Protein 3ODG (pdb70)

InterPro domains:
  IPR000845 Nucleoside phosphorylase domain [PF01048] (36-282)
  IPR010943 Xanthosine phosphorylase [TIGR01699] (35-282)
  IPR011268 Purine nucleoside phosphorylase [PIRSF000477] (12-282)
  IPR011268 Purine nucleoside phosphorylase [PTHR11904] (20-282)
  IPR011268 Purine nucleoside phosphorylase [TIGR01697] (35-281)
  IPR011268 Purine nucleoside phosphorylase [cd09009] (20-281)
  IPR011270 Purine nucleoside phosphorylase I, inosine/guanosine-specific [TIGR01700] (35-280)
  IPR035994 Nucleoside phosphorylase superfamily [G3DSA:3.40.50.1580] (1-287)
  IPR035994 Nucleoside phosphorylase superfamily [SSF53167] (20-283)

Solvent-accessible surface area: 12042 Å² total; per-residue (Å²): 157,92,57,67,42,0,77,84,0,16,148,59,1,93,149,73,24,107,56,31,156,6,60,0,0,0,0,3,15,34,32,5,15,102,8,11,112,93,8,84,105,80,33,72,6,45,5,69,78,4,38,24,13,11,65,39,121,89,186,72,132,54,15,56,0,3,0,0,51,2,39,60,0,37,0,0,0,0,65,27,26,1,35,43,85,59,66,126,29,13,31,15,0,3,3,0,0,7,0,0,78,68,21,52,8,117,9,0,0,0,0,4,23,8,6,1,4,104,78,113,14,103,43,16,36,7,2,0,0,92,70,24,53,46,52,7,80,44,57,9,18,117,35,135,34,14,113,126,19,11,74,103,174,60,90,72,102,77,10,4,4,137,96,11,36,49,47,0,42,137,10,5,138,124,70,132,16,110,31,68,66,1,24,0,0,0,22,39,15,98,80,72,12,66,62,56,56,0,133,73,0,64,147,81,42,7,16,2,4,7,33,7,0,0,1,0,0,7,0,0,25,3,8,50,5,95,3,0,0,0,0,2,0,2,9,21,1,46,49,49,44,149,69,123,22,44,118,146,16,16,82,125,55,1,160,81,0,18,88,56,2,31,105,0,0,42,22,0,0,130,68,63,81

Nearest PDB structures (foldseek):
  3odg-assembly1_A-3  TM=1.004E+00  e=2.941E-62  Yersinia pseudotuberculosis
  1yqq-assembly1_A  TM=9.810E-01  e=3.668E-46  Escherichia coli
  8swu-assembly1_A  TM=9.708E-01  e=1.546E-35  Clostridium perfringens ATCC 13124
  4m1e-assembly1_B  TM=9.560E-01  e=9.694E-34  Planctopirus limnophila DSM 3776
  6tk9-assembly1_F  TM=9.603E-01  e=9.306E-32  Thermus thermophilus

Foldseek 3Di:
DLVCQLVQLLVVVCVQPPPQQAAEEEEAEFQRLCLLVQFPPKDKAWQVPRGLADAAPDPPPTWIWMFGDALRGTYIYTSDHDFLLRPPHLQSCLSVLVNCVVSNHLAYEYEYAWAWLDLVQFQLAKEWEFAEDEPPPDASCPDDHDPVQADNDFDCNCLAPPVLVVLLVVLCVVVVGDYHYWYEYADQDPPADAPVVSVVCVVVGGTIYYGDDRSSSVSCRGRVHHYIYMYRHQYHGHPSDPDDDDVVSRNVSSNSNSVVVVSSVSSSVNVVD

CATH classification: 3.40.50.1580

Radius of gyration: 17.55 Å; Cα contacts (8 Å, |Δi|>4): 582; chains: 1; bounding box: 40×40×43 Å

Secondary structure (DSSP, 8-state):
-GGGHHHHHHHHHHHHSTT---SEEEEE-TTTGGGGGG-EEEEEEEGGGSTT----SSTT---EEEEEEETTEEEEEEES---GGGTT-GGGGHHHHHHHHHTT-SEEEEEEEEEESSTTS-TT-EEEEEEEE--SSS-TT-SS--TTT--SS---TTSS-HHHHHHHHHHHHHHT---EEEEEEE---SSPPPHHHHHHHHHTT-SEEESSSHHHHHHHHHHT-EEEEEEEEEEEPTTSSSPPP-HHHHHHHHHHHHHHHHHHHHHHHHHH-

Structure (mmCIF, N/CA/C/O backbone):
data_3ODG
#
_entry.id   3ODG
#
_cell.length_a   96.470
_cell.length_b   96.470
_cell.length_c   48.906
_cell.angle_alpha   90.00
_cell.angle_beta   90.00
_cell.angle_gamma   120.00
#
_symmetry.space_group_name_H-M   'P 63'
#
loop_
_entity.id
_entity.type
_entity.pdbx_description
1 polymer 'Xanthosine phosphorylase'
2 non-polymer XANTHINE
3 non-polymer 'CHLORIDE ION'
4 water water
#
loop_
_atom_site.group_PDB
_atom_site.id
_atom_site.type_symbol
_atom_site.label_atom_id
_atom_site.label_alt_id
_atom_site.label_comp_id
_atom_site.label_asym_id
_atom_site.label_entity_id
_atom_site.label_seq_id
_atom_site.pdbx_PDB_ins_code
_atom_site.Cartn_x
_atom_site.Cartn_y
_atom_site.Cartn_z
_atom_site.occupancy
_atom_site.B_iso_or_equiv
_atom_site.auth_seq_id
_atom_site.auth_comp_id
_atom_site.auth_asym_id
_atom_site.auth_atom_id
_atom_site.pdbx_PDB_model_num
ATOM 1 N N . ASP A 1 13 ? -40.833 -15.058 21.761 1.00 39.08 13 ASP A N 1
ATOM 2 C CA . ASP A 1 13 ? -39.359 -14.913 21.946 1.00 38.44 13 ASP A CA 1
ATOM 3 C C . ASP A 1 13 ? -38.540 -15.266 20.711 1.00 35.09 13 ASP A C 1
ATOM 4 O O . ASP A 1 13 ? -37.411 -14.797 20.575 1.00 34.98 13 ASP A O 1
ATOM 9 N N . PHE A 1 14 ? -39.114 -16.053 19.807 1.00 31.94 14 PHE A N 1
ATOM 10 C CA . PHE A 1 14 ? -38.462 -16.392 18.540 1.00 29.22 14 PHE A CA 1
ATOM 11 C C . PHE A 1 14 ? -38.111 -15.097 17.795 1.00 27.70 14 PHE A C 1
ATOM 12 O O . PHE A 1 14 ? -37.082 -14.992 17.137 1.00 24.86 14 PHE A O 1
ATOM 20 N N . ASN A 1 15 ? -38.986 -14.104 17.906 1.00 26.03 15 ASN A N 1
ATOM 21 C CA . ASN A 1 15 ? -38.801 -12.900 17.110 1.00 26.90 15 ASN A CA 1
ATOM 22 C C . ASN A 1 15 ? -37.629 -12.055 17.572 1.00 25.16 15 ASN A C 1
ATOM 23 O O . ASN A 1 15 ? -37.091 -11.286 16.786 1.00 23.81 15 ASN A O 1
ATOM 28 N N . GLU A 1 16 ? -37.234 -12.212 18.832 1.00 25.40 16 GLU A N 1
ATOM 29 C CA . GLU A 1 16 ? -36.150 -11.403 19.407 1.00 25.71 16 GLU A CA 1
ATOM 30 C C . GLU A 1 16 ? -34.778 -11.986 19.134 1.00 25.19 16 GLU A C 1
ATOM 31 O O . GLU A 1 16 ? -33.753 -11.345 19.385 1.00 25.30 16 GLU A O 1
ATOM 37 N N . LEU A 1 17 ? -34.740 -13.230 18.663 1.00 23.17 17 LEU A N 1
ATOM 38 C CA . LEU A 1 17 ? -33.461 -13.920 18.543 1.00 22.73 17 LEU A CA 1
ATOM 39 C C . LEU A 1 17 ? -32.393 -13.204 17.704 1.00 22.00 17 LEU A C 1
ATOM 40 O O . LEU A 1 17 ? -31.239 -13.193 18.109 1.00 22.85 17 LEU A O 1
ATOM 45 N N . PRO A 1 18 ? -32.760 -12.579 16.561 1.00 20.61 18 PRO A N 1
ATOM 46 C CA . PRO A 1 18 ? -31.697 -11.862 15.828 1.00 21.00 18 PRO A CA 1
ATOM 47 C C . PRO A 1 18 ? -31.023 -10.708 16.576 1.00 21.12 18 PRO A C 1
ATOM 48 O O . PRO A 1 18 ? -29.840 -10.444 16.364 1.00 22.35 18 PRO A O 1
ATOM 52 N N . PHE A 1 19 ? -31.770 -10.003 17.423 1.00 22.43 19 PHE A N 1
ATOM 53 C CA . PHE A 1 19 ? -31.179 -8.941 18.214 1.00 23.70 19 PHE A CA 1
ATOM 54 C C . PHE A 1 19 ? -30.185 -9.561 19.205 1.00 24.13 19 PHE A C 1
ATOM 55 O O . PHE A 1 19 ? -29.138 -9.000 19.440 1.00 25.18 19 PHE A O 1
ATOM 63 N N . GLN A 1 20 ? -30.522 -10.721 19.764 1.00 25.00 20 GLN A N 1
ATOM 64 C CA . GLN A 1 20 ? -29.614 -11.389 20.705 1.00 26.76 20 GLN A CA 1
ATOM 65 C C . GLN A 1 20 ? -28.409 -11.955 19.966 1.00 26.17 20 GLN A C 1
ATOM 66 O O . GLN A 1 20 ? -27.295 -11.927 20.485 1.00 27.51 20 GLN A O 1
ATOM 72 N N . ALA A 1 21 ? -28.623 -12.418 18.738 1.00 25.17 21 ALA A N 1
ATOM 73 C CA . ALA A 1 21 ? -27.534 -12.937 17.903 1.00 25.01 21 ALA A CA 1
ATOM 74 C C . ALA A 1 21 ? -26.532 -11.813 17.610 1.00 24.69 21 ALA A C 1
ATOM 75 O O . ALA A 1 21 ? -25.313 -11.996 17.698 1.00 23.71 21 ALA A O 1
ATOM 77 N N . VAL A 1 22 ? -27.048 -10.654 17.230 1.00 24.25 22 VAL A N 1
ATOM 78 C CA . VAL A 1 22 ? -26.201 -9.493 16.970 1.00 25.63 22 VAL A CA 1
ATOM 79 C C . VAL A 1 22 ? -25.372 -9.092 18.193 1.00 27.13 22 VAL A C 1
ATOM 80 O O . VAL A 1 22 ? -24.143 -8.873 18.080 1.00 26.93 22 VAL A O 1
ATOM 84 N N . LYS A 1 23 ? -26.012 -9.021 19.356 1.00 26.62 23 LYS A N 1
ATOM 85 C CA . LYS A 1 23 ? -25.282 -8.629 20.567 1.00 29.31 23 LYS A CA 1
ATOM 86 C C . LYS A 1 23 ? -24.163 -9.637 20.851 1.00 28.89 23 LYS A C 1
ATOM 87 O O . LYS A 1 23 ? -23.074 -9.261 21.308 1.00 30.29 23 LYS A O 1
ATOM 93 N N . TYR A 1 24 ? -24.462 -10.908 20.621 1.00 27.95 24 TYR A N 1
ATOM 94 C CA . TYR A 1 24 ? -23.499 -11.978 20.902 1.00 28.39 24 TYR A CA 1
ATOM 95 C C . TYR A 1 24 ? -22.323 -11.900 19.946 1.00 27.86 24 TYR A C 1
ATOM 96 O O . TYR A 1 24 ? -21.166 -11.952 20.356 1.00 27.55 24 TYR A O 1
ATOM 105 N N . ILE A 1 25 ? -22.634 -11.787 18.659 1.00 27.64 25 ILE A N 1
ATOM 106 C CA . ILE A 1 25 ? -21.601 -11.688 17.630 1.00 28.51 25 ILE A CA 1
ATOM 107 C C . ILE A 1 25 ? -20.738 -10.435 17.831 1.00 29.32 25 ILE A C 1
ATOM 108 O O . ILE A 1 25 ? -19.504 -10.486 17.722 1.00 31.32 25 ILE A O 1
ATOM 113 N N . GLN A 1 26 ? -21.367 -9.311 18.177 1.00 29.32 26 GLN A N 1
ATOM 114 C CA . GLN A 1 26 ? -20.612 -8.077 18.395 1.00 29.77 26 GLN A CA 1
ATOM 115 C C . GLN A 1 26 ? -19.662 -8.176 19.606 1.00 31.34 26 GLN A C 1
ATOM 116 O O . GLN A 1 26 ? -18.600 -7.554 19.618 1.00 32.40 26 GLN A O 1
ATOM 122 N N . LYS A 1 27 ? -20.052 -8.934 20.625 1.00 31.32 27 LYS A N 1
ATOM 123 C CA . LYS A 1 27 ? -19.199 -9.122 21.799 1.00 33.62 27 LYS A CA 1
ATOM 124 C C . LYS A 1 27 ? -18.008 -10.034 21.498 1.00 33.40 27 LYS A C 1
ATOM 125 O O . LYS A 1 27 ? -16.917 -9.829 22.038 1.00 34.17 27 LYS A O 1
ATOM 131 N N . ILE A 1 28 ? -18.222 -11.042 20.656 1.00 32.71 28 ILE A N 1
ATOM 132 C CA . ILE A 1 28 ? -17.176 -12.024 20.340 1.00 33.17 28 ILE A CA 1
ATOM 133 C C . ILE A 1 28 ? -16.162 -11.413 19.390 1.00 32.61 28 ILE A C 1
ATOM 134 O O . ILE A 1 28 ? -14.984 -11.688 19.474 1.00 32.91 28 ILE A O 1
ATOM 139 N N . LYS A 1 29 ? -16.618 -10.544 18.497 1.00 31.87 29 LYS A N 1
ATOM 140 C CA . LYS A 1 29 ? -15.716 -9.946 17.533 1.00 31.70 29 LYS A CA 1
ATOM 141 C C . LYS A 1 29 ? -15.991 -8.450 17.410 1.00 32.54 29 LYS A C 1
ATOM 142 O O . LYS A 1 29 ? -16.531 -7.992 16.408 1.00 30.43 29 LYS A O 1
ATOM 148 N N . PRO A 1 30 ? -15.628 -7.684 18.456 1.00 34.03 30 PRO A N 1
ATOM 149 C CA . PRO A 1 30 ? -15.902 -6.241 18.493 1.00 34.99 30 PRO A CA 1
ATOM 150 C C . PRO A 1 30 ? -15.256 -5.529 17.311 1.00 34.98 30 PRO A C 1
ATOM 151 O O . PRO A 1 30 ? -14.100 -5.804 16.953 1.00 36.10 30 PRO A O 1
ATOM 155 N N . GLY A 1 31 ? -16.007 -4.648 16.679 1.00 35.16 31 GLY A N 1
ATOM 156 C CA . GLY A 1 31 ? -15.431 -3.885 15.602 1.00 36.22 31 GLY A CA 1
ATOM 157 C C . GLY A 1 31 ? -15.786 -4.413 14.233 1.00 34.71 31 GLY A C 1
ATOM 158 O O . GLY A 1 31 ? -15.829 -3.637 13.269 1.00 36.70 31 GLY A O 1
ATOM 159 N N . PHE A 1 32 ? -16.115 -5.707 14.144 1.00 32.79 32 PHE A N 1
ATOM 160 C CA . PHE A 1 32 ? -16.228 -6.338 12.839 1.00 30.78 32 PHE A CA 1
ATOM 161 C C . PHE A 1 32 ? -17.481 -5.845 12.125 1.00 29.87 32 PHE A C 1
ATOM 162 O O . PHE A 1 32 ? -18.562 -5.781 12.727 1.00 30.07 32 PHE A O 1
ATOM 170 N N . LYS A 1 33 ? -17.322 -5.435 10.864 1.00 28.34 33 LYS A N 1
ATOM 171 C CA . LYS A 1 33 ? -18.426 -4.867 10.065 1.00 26.44 33 LYS A CA 1
ATOM 172 C C . LYS A 1 33 ? -18.562 -5.627 8.731 1.00 25.24 33 LYS A C 1
ATOM 173 O O . LYS A 1 33 ? -17.926 -5.293 7.729 1.00 25.09 33 LYS A O 1
ATOM 179 N N . PRO A 1 34 ? -19.342 -6.709 8.715 1.00 24.39 34 PRO A N 1
ATOM 180 C CA . PRO A 1 34 ? -19.401 -7.520 7.484 1.00 23.88 34 PRO A CA 1
ATOM 181 C C . PRO A 1 34 ? -20.046 -6.758 6.323 1.00 23.88 34 PRO A C 1
ATOM 182 O O . PRO A 1 34 ? -21.015 -6.013 6.524 1.00 24.65 34 PRO A O 1
ATOM 186 N N . GLN A 1 35 ? -19.545 -6.985 5.120 1.00 23.37 35 GLN A N 1
ATOM 187 C CA . GLN A 1 35 ? -20.073 -6.373 3.907 1.00 23.52 35 GLN A CA 1
ATOM 188 C C . GLN A 1 35 ? -20.988 -7.370 3.163 1.00 22.62 35 GLN A C 1
ATOM 189 O O . GLN A 1 35 ? -21.989 -6.978 2.550 1.00 22.37 35 GLN A O 1
ATOM 195 N N . ILE A 1 36 ? -20.617 -8.646 3.179 1.00 21.04 36 ILE A N 1
ATOM 196 C CA . ILE A 1 36 ? -21.384 -9.671 2.425 1.00 20.83 36 ILE A CA 1
ATOM 197 C C . ILE A 1 36 ? -21.585 -10.870 3.312 1.00 20.42 36 ILE A C 1
ATOM 198 O O . ILE A 1 36 ? -20.632 -11.319 3.976 1.00 20.62 36 ILE A O 1
ATOM 203 N N . ALA A 1 37 ? -22.801 -11.424 3.293 1.00 18.43 37 ALA A N 1
ATOM 204 C CA . ALA A 1 37 ? -23.097 -12.643 4.007 1.00 19.17 37 ALA A CA 1
ATOM 205 C C . ALA A 1 37 ? -23.032 -13.793 3.020 1.00 19.53 37 ALA A C 1
ATOM 206 O O . ALA A 1 37 ? -23.428 -13.629 1.867 1.00 19.72 37 ALA A O 1
ATOM 208 N N . PHE A 1 38 ? -22.608 -14.959 3.489 1.00 18.25 38 PHE A N 1
ATOM 209 C CA . PHE A 1 38 ? -22.662 -16.171 2.658 1.00 17.73 38 PHE A CA 1
ATOM 210 C C . PHE A 1 38 ? -23.414 -17.248 3.399 1.00 18.02 38 PHE A C 1
ATOM 211 O O . PHE A 1 38 ? -23.285 -17.373 4.618 1.00 18.47 38 PHE A O 1
ATOM 219 N N . ILE A 1 39 ? -24.156 -18.066 2.645 1.00 16.84 39 ILE A N 1
ATOM 220 C CA . ILE A 1 39 ? -24.576 -19.372 3.136 1.00 17.03 39 ILE A CA 1
ATOM 221 C C . ILE A 1 39 ? -23.853 -20.418 2.274 1.00 18.74 39 ILE A C 1
ATOM 222 O O . ILE A 1 39 ? -23.971 -20.415 1.042 1.00 18.19 39 ILE A O 1
ATOM 227 N N . LEU A 1 40 ? -23.063 -21.258 2.941 1.00 19.41 40 LEU A N 1
ATOM 228 C CA . LEU A 1 40 ? -22.196 -22.250 2.269 1.00 21.69 40 LEU A CA 1
ATOM 229 C C . LEU A 1 40 ? -22.821 -23.609 2.355 1.00 23.28 40 LEU A C 1
ATOM 230 O O . LEU A 1 40 ? -22.930 -24.176 3.453 1.00 23.52 40 LEU A O 1
ATOM 235 N N . GLY A 1 41 ? -23.266 -24.119 1.202 1.00 24.20 41 GLY A N 1
ATOM 236 C CA . GLY A 1 41 ? -23.846 -25.456 1.103 1.00 24.07 41 GLY A CA 1
ATOM 237 C C . GLY A 1 41 ? -22.770 -26.468 0.715 1.00 27.33 41 GLY A C 1
ATOM 238 O O . GLY A 1 41 ? -21.589 -26.191 0.866 1.00 25.75 41 GLY A O 1
ATOM 239 N N . SER A 1 42 ? -23.192 -27.598 0.148 1.00 28.32 42 SER A N 1
ATOM 240 C CA . SER A 1 42 ? -22.273 -28.736 -0.120 1.00 28.25 42 SER A CA 1
ATOM 241 C C . SER A 1 42 ? -21.146 -28.353 -1.075 1.00 30.24 42 SER A C 1
ATOM 242 O O . SER A 1 42 ? -21.408 -27.768 -2.137 1.00 30.62 42 SER A O 1
ATOM 245 N N . GLY A 1 43 ? -19.900 -28.711 -0.704 1.00 28.90 43 GLY A N 1
ATOM 246 C CA . GLY A 1 43 ? -18.734 -28.522 -1.564 1.00 28.95 43 GLY A CA 1
ATOM 247 C C . GLY A 1 43 ? -18.057 -27.205 -1.303 1.00 30.60 43 GLY A C 1
ATOM 248 O O . GLY A 1 43 ? -16.861 -27.003 -1.630 1.00 30.14 43 GLY A O 1
ATOM 249 N N . LEU A 1 44 ? -18.828 -26.280 -0.717 1.00 28.83 44 LEU A N 1
ATOM 250 C CA . LEU A 1 44 ? -18.273 -24.951 -0.466 1.00 31.40 44 LEU A CA 1
ATOM 251 C C . LEU A 1 44 ? -17.969 -24.637 0.989 1.00 31.91 44 LEU A C 1
ATOM 252 O O . LEU A 1 44 ? -17.427 -23.579 1.290 1.00 32.46 44 LEU A O 1
ATOM 257 N N . GLY A 1 45 ? -18.184 -25.594 1.881 1.00 31.56 45 GLY A N 1
ATOM 258 C CA . GLY A 1 45 ? -17.766 -25.404 3.272 1.00 33.63 45 GLY A CA 1
ATOM 259 C C . GLY A 1 45 ? -16.314 -24.977 3.428 1.00 35.72 45 GLY A C 1
ATOM 260 O O . GLY A 1 45 ? -16.012 -24.135 4.283 1.00 37.12 45 GLY A O 1
ATOM 261 N N . ASP A 1 46 ? -15.432 -25.500 2.569 1.00 34.84 46 ASP A N 1
ATOM 262 C CA . ASP A 1 46 ? -13.987 -25.297 2.689 1.00 36.95 46 ASP A CA 1
ATOM 263 C C . ASP A 1 46 ? -13.533 -23.885 2.401 1.00 35.71 46 ASP A C 1
ATOM 264 O O . ASP A 1 46 ? -12.396 -23.510 2.726 1.00 36.12 46 ASP A O 1
ATOM 269 N N . LEU A 1 47 ? -14.396 -23.101 1.770 1.00 33.49 47 LEU A N 1
ATOM 270 C CA . LEU A 1 47 ? -14.081 -21.691 1.530 1.00 31.66 47 LEU A CA 1
ATOM 271 C C . LEU A 1 47 ? -13.726 -20.930 2.806 1.00 31.55 47 LEU A C 1
ATOM 272 O O . LEU A 1 47 ? -12.984 -19.911 2.763 1.00 29.26 47 LEU A O 1
ATOM 277 N N . VAL A 1 48 ? -14.236 -21.413 3.941 1.00 30.60 4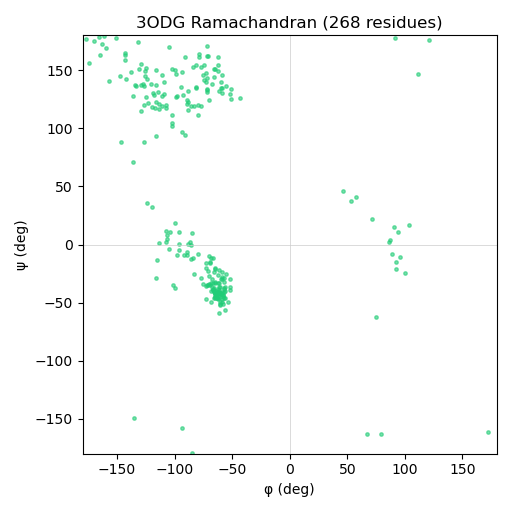8 VAL A N 1
ATOM 278 C CA . VAL A 1 48 ? -13.933 -20.736 5.223 1.00 31.74 48 VAL A CA 1
ATOM 279 C C . VAL A 1 48 ? -12.463 -20.837 5.576 1.00 32.71 48 VAL A C 1
ATOM 280 O O . VAL A 1 48 ? -11.935 -19.997 6.314 1.00 33.28 48 VAL A O 1
ATOM 284 N N . ASP A 1 49 ? -11.792 -21.846 5.026 1.00 33.67 49 ASP A N 1
ATOM 285 C CA . ASP A 1 49 ? -10.357 -22.030 5.283 1.00 35.09 49 ASP A CA 1
ATOM 286 C C . ASP A 1 49 ? -9.548 -20.863 4.702 1.00 34.64 49 ASP A C 1
ATOM 287 O O . ASP A 1 49 ? -8.408 -20.622 5.123 1.00 35.19 49 ASP A O 1
ATOM 292 N N . GLN A 1 50 ? -10.134 -20.153 3.733 1.00 33.11 50 GLN A N 1
ATOM 293 C CA . GLN A 1 50 ? -9.448 -19.039 3.051 1.00 34.28 50 GLN A CA 1
ATOM 294 C C . GLN A 1 50 ? -9.639 -17.667 3.730 1.00 32.90 50 GLN A C 1
ATOM 295 O O . GLN A 1 50 ? -8.942 -16.675 3.396 1.00 33.82 50 GLN A O 1
ATOM 301 N N . ILE A 1 51 ? -10.532 -17.628 4.710 1.00 30.34 51 ILE A N 1
ATOM 302 C CA . ILE A 1 51 ? -10.814 -16.394 5.472 1.00 28.59 51 ILE A CA 1
ATOM 303 C C . ILE A 1 51 ? -9.635 -16.085 6.394 1.00 30.39 51 ILE A C 1
ATOM 304 O O . ILE A 1 51 ? -9.094 -17.000 7.023 1.00 30.39 51 ILE A O 1
ATOM 309 N N . THR A 1 52 ? -9.178 -14.833 6.416 1.00 28.20 52 THR A N 1
ATOM 310 C CA . THR A 1 52 ? -8.126 -14.454 7.358 1.00 30.41 52 THR A CA 1
ATOM 311 C C . THR A 1 52 ? -8.721 -13.634 8.496 1.00 31.10 52 THR A C 1
ATOM 312 O O . THR A 1 52 ? -9.906 -13.205 8.439 1.00 30.83 52 THR A O 1
ATOM 316 N N . ASN A 1 53 ? -7.913 -13.403 9.534 1.00 33.06 53 ASN A N 1
ATOM 317 C CA . ASN A 1 53 ? -8.402 -12.688 10.699 1.00 34.54 53 ASN A CA 1
ATOM 318 C C . ASN A 1 53 ? -9.757 -13.240 11.104 1.00 33.23 53 ASN A C 1
ATOM 319 O O . ASN A 1 53 ? -10.711 -12.479 11.355 1.00 34.60 53 ASN A O 1
ATOM 324 N N . ASP A 1 54 ? -9.852 -14.565 11.152 1.00 32.52 54 ASP A N 1
ATOM 325 C CA . ASP A 1 54 ? -11.136 -15.222 11.291 1.00 32.16 54 ASP A CA 1
ATOM 326 C C . ASP A 1 54 ? -11.521 -15.534 12.740 1.00 31.81 54 ASP A C 1
ATOM 327 O O . ASP A 1 54 ? -10.665 -15.781 13.621 1.00 32.22 54 ASP A O 1
ATOM 332 N N . THR A 1 55 ? -12.821 -15.494 12.975 1.00 28.55 55 THR A N 1
ATOM 333 C CA . THR A 1 55 ? -13.400 -15.965 14.205 1.00 29.01 55 THR A CA 1
ATOM 334 C C . THR A 1 55 ? -14.490 -16.964 13.822 1.00 27.97 55 THR A C 1
ATOM 335 O O . THR A 1 55 ? -15.331 -16.669 12.963 1.00 27.85 55 THR A O 1
ATOM 339 N N . THR A 1 56 ? -14.538 -18.080 14.542 1.00 27.78 56 THR A N 1
ATOM 340 C CA . THR A 1 56 ? -15.512 -19.128 14.274 1.00 27.42 56 THR A CA 1
ATOM 341 C C . THR A 1 56 ? -16.400 -19.340 15.487 1.00 28.63 56 THR A C 1
ATOM 342 O O . THR A 1 56 ? -15.915 -19.461 16.620 1.00 30.05 56 THR A O 1
ATOM 346 N N . ILE A 1 57 ? -17.706 -19.352 15.242 1.00 27.28 57 ILE A N 1
ATOM 347 C CA . ILE A 1 57 ? -18.703 -19.481 16.300 1.00 27.81 57 ILE A CA 1
ATOM 348 C C . ILE A 1 57 ? -19.628 -20.657 16.009 1.00 26.62 57 ILE A C 1
ATOM 349 O O . ILE A 1 57 ? -20.234 -20.725 14.941 1.00 27.14 57 ILE A O 1
ATOM 354 N N . SER A 1 58 ? -19.769 -21.563 16.968 1.00 26.50 58 SER A N 1
ATOM 355 C CA . SER A 1 58 ? -20.674 -22.711 16.793 1.00 26.10 58 SER A CA 1
ATOM 356 C C . SER A 1 58 ? -22.114 -22.216 16.757 1.00 25.23 58 SER A C 1
ATOM 357 O O . SER A 1 58 ? -22.504 -21.400 17.586 1.00 25.51 58 SER A O 1
ATOM 360 N N . TYR A 1 59 ? -22.924 -22.756 15.854 1.00 24.72 59 TYR A N 1
ATOM 361 C CA . TYR A 1 59 ? -24.333 -22.367 15.818 1.00 25.51 59 TYR A CA 1
ATOM 362 C C . TYR A 1 59 ? -25.057 -22.601 17.150 1.00 27.32 59 TYR A C 1
ATOM 363 O O . TYR A 1 59 ? -25.955 -21.858 17.499 1.00 26.50 59 TYR A O 1
ATOM 372 N N . ALA A 1 60 ? -24.652 -23.637 17.881 1.00 28.37 60 ALA A N 1
ATOM 373 C CA . ALA A 1 60 ? -25.183 -23.908 19.218 1.00 29.40 60 ALA A CA 1
ATOM 374 C C . ALA A 1 60 ? -25.113 -22.689 20.147 1.00 30.08 60 ALA A C 1
ATOM 375 O O . ALA A 1 60 ? -25.932 -22.553 21.058 1.00 31.44 60 ALA A O 1
ATOM 377 N N . ASP A 1 61 ? -24.127 -21.826 19.922 1.00 28.67 61 ASP A N 1
ATOM 378 C CA . ASP A 1 61 ? -23.898 -20.682 20.795 1.00 30.07 61 ASP A CA 1
ATOM 379 C C . ASP A 1 61 ? -24.548 -19.378 20.298 1.00 28.91 61 ASP A C 1
ATOM 380 O O . ASP A 1 61 ? -24.498 -18.361 20.995 1.00 27.67 61 ASP A O 1
ATOM 385 N N . ILE A 1 62 ? -25.146 -19.407 19.105 1.00 26.50 62 ILE A N 1
ATOM 386 C CA . ILE A 1 62 ? -25.748 -18.181 18.565 1.00 26.26 62 ILE A CA 1
ATOM 387 C C . ILE A 1 62 ? -27.262 -18.256 18.606 1.00 24.96 62 ILE A C 1
ATOM 388 O O . ILE A 1 62 ? -27.878 -19.113 17.952 1.00 24.84 62 ILE A O 1
ATOM 393 N N . PRO A 1 63 ? -27.887 -17.359 19.375 1.00 24.87 63 PRO A N 1
ATOM 394 C CA . PRO A 1 63 ? -29.351 -17.413 19.445 1.00 24.24 63 PRO A CA 1
ATOM 395 C C . PRO A 1 63 ? -30.016 -17.411 18.077 1.00 22.98 63 PRO A C 1
ATOM 396 O O . PRO A 1 63 ? -29.723 -16.556 17.225 1.00 23.56 63 PRO A O 1
ATOM 400 N N . GLY A 1 64 ? -30.915 -18.374 17.876 1.00 23.51 64 GLY A N 1
ATOM 401 C CA . GLY A 1 64 ? -31.715 -18.433 16.664 1.00 21.60 64 GLY A CA 1
ATOM 402 C C . GLY A 1 64 ? -31.125 -19.209 15.504 1.00 21.96 64 GLY A C 1
ATOM 403 O O . GLY A 1 64 ? -31.827 -19.462 14.515 1.00 22.08 64 GLY A O 1
ATOM 404 N N . PHE A 1 65 ? -29.862 -19.627 15.626 1.00 22.41 65 PHE A N 1
ATOM 405 C CA . PHE A 1 65 ? -29.218 -20.352 14.532 1.00 21.10 65 PHE A CA 1
ATOM 406 C C . PHE A 1 65 ? -29.575 -21.849 14.591 1.00 23.49 65 PHE A C 1
ATOM 407 O O . PHE A 1 65 ? -29.939 -22.369 15.658 1.00 23.62 65 PHE A O 1
ATOM 415 N N . PRO A 1 66 ? -29.557 -22.521 13.431 1.00 23.57 66 PRO A N 1
ATOM 416 C CA . PRO A 1 66 ? -30.075 -23.893 13.391 1.00 24.89 66 PRO A CA 1
ATOM 417 C C . PRO A 1 66 ? -29.138 -24.889 14.070 1.00 25.99 66 PRO A C 1
ATOM 418 O O . PRO A 1 66 ? -27.935 -24.771 13.954 1.00 26.25 66 PRO A O 1
ATOM 422 N N . VAL A 1 67 ? -29.687 -25.842 14.811 1.00 27.70 67 VAL A N 1
ATOM 423 C CA . VAL A 1 67 ? -28.822 -26.899 15.361 1.00 31.18 67 VAL A CA 1
ATOM 424 C C . VAL A 1 67 ? -29.315 -28.220 14.821 1.00 32.45 67 VAL A C 1
ATOM 425 O O . VAL A 1 67 ? -30.451 -28.597 15.088 1.00 33.84 67 VAL A O 1
ATOM 429 N N . SER A 1 68 ? -28.457 -28.915 14.073 1.00 34.24 68 SER A N 1
ATOM 430 C CA . SER A 1 68 ? -28.802 -30.205 13.468 1.00 34.72 68 SER A CA 1
ATOM 431 C C . SER A 1 68 ? -29.127 -31.278 14.502 1.00 35.47 68 SER A C 1
ATOM 432 O O . SER A 1 68 ? -28.667 -31.233 15.651 1.00 35.94 68 SER A O 1
ATOM 435 N N . SER A 1 69 ? -29.928 -32.249 14.081 1.00 34.55 69 SER A N 1
ATOM 436 C CA . SER A 1 69 ? -30.315 -33.325 14.974 1.00 37.04 69 SER A CA 1
ATOM 437 C C . SER A 1 69 ? -29.242 -34.396 14.968 1.00 37.11 69 SER A C 1
ATOM 438 O O . SER A 1 69 ? -29.281 -35.317 15.784 1.00 38.51 69 SER A O 1
ATOM 441 N N . VAL A 1 70 ? -28.319 -34.296 14.017 1.00 37.11 70 VAL A N 1
ATOM 442 C CA . VAL A 1 70 ? -27.270 -35.313 13.859 1.00 37.81 70 VAL A CA 1
ATOM 443 C C . VAL A 1 70 ? -26.074 -34.973 14.733 1.00 39.76 70 VAL A C 1
ATOM 444 O O . VAL A 1 70 ? -25.424 -33.951 14.511 1.00 38.16 70 VAL A O 1
ATOM 448 N N . HIS A 1 71 ? -25.789 -35.839 15.711 1.00 42.14 71 HIS A N 1
ATOM 449 C CA . HIS A 1 71 ? -24.683 -35.649 16.647 1.00 44.06 71 HIS A CA 1
ATOM 450 C C . HIS A 1 71 ? -23.389 -35.371 15.884 1.00 44.12 71 HIS A C 1
ATOM 451 O O . HIS A 1 71 ? -23.015 -36.142 14.990 1.00 43.55 71 HIS A O 1
ATOM 458 N N . GLY A 1 72 ? -22.732 -34.253 16.210 1.00 43.89 72 GLY A N 1
ATOM 459 C CA . GLY A 1 72 ? -21.437 -33.913 15.618 1.00 43.53 72 GLY A CA 1
ATOM 460 C C . GLY A 1 72 ? -21.479 -33.159 14.291 1.00 42.91 72 GLY A C 1
ATOM 461 O O . GLY A 1 72 ? -20.429 -32.878 13.690 1.00 42.42 72 GLY A O 1
ATOM 462 N N . HIS A 1 73 ? -22.678 -32.837 13.809 1.00 40.95 73 HIS A N 1
ATOM 463 C CA . HIS A 1 73 ? -22.778 -32.192 12.502 1.00 40.50 73 HIS A CA 1
ATOM 464 C C . HIS A 1 73 ? -23.424 -30.818 12.590 1.00 38.59 73 HIS A C 1
ATOM 465 O O . HIS A 1 73 ? -24.094 -30.390 11.656 1.00 37.36 73 HIS A O 1
ATOM 472 N N . ALA A 1 74 ? -23.196 -30.135 13.714 1.00 36.80 74 ALA A N 1
ATOM 473 C CA . ALA A 1 74 ? -23.694 -28.762 13.897 1.00 35.04 74 ALA A CA 1
ATOM 474 C C . ALA A 1 74 ? -22.837 -27.776 13.089 1.00 33.23 74 ALA A C 1
ATOM 475 O O . ALA A 1 74 ? -21.640 -27.977 12.919 1.00 32.75 74 ALA A O 1
ATOM 477 N N . GLY A 1 75 ? -23.462 -26.718 12.575 1.00 29.95 75 GLY A N 1
ATOM 478 C CA . GLY A 1 75 ? -22.743 -25.772 11.717 1.00 25.41 75 GLY A CA 1
ATOM 479 C C . GLY A 1 75 ? -22.006 -24.699 12.507 1.00 24.52 75 GLY A C 1
ATOM 480 O O . GLY A 1 75 ? -22.005 -24.690 13.736 1.00 23.89 75 GLY A O 1
ATOM 481 N N . GLU A 1 76 ? -21.344 -23.810 11.777 1.00 22.45 76 GLU A N 1
ATOM 482 C CA . GLU A 1 76 ? -20.554 -22.770 12.390 1.00 23.99 76 GLU A CA 1
ATOM 483 C C . GLU A 1 76 ? -20.574 -21.509 11.530 1.00 23.27 76 GLU A C 1
ATOM 484 O O . GLU A 1 76 ? -20.681 -21.585 10.302 1.00 22.56 76 GLU A O 1
ATOM 490 N N . LEU A 1 77 ? -20.557 -20.365 12.202 1.00 21.53 77 LEU A N 1
ATOM 491 C CA . LEU A 1 77 ? -20.491 -19.082 11.549 1.00 22.06 77 LEU A CA 1
ATOM 492 C C . LEU A 1 77 ? -19.026 -18.606 11.581 1.00 23.70 77 LEU A C 1
ATOM 493 O O . LEU A 1 77 ? -18.426 -18.576 12.646 1.00 25.36 77 LEU A O 1
ATOM 498 N N . VAL A 1 78 ? -18.470 -18.254 10.419 1.00 23.11 78 VAL A N 1
ATOM 499 C CA . VAL A 1 78 ? -17.076 -17.817 10.310 1.00 23.11 78 VAL A CA 1
ATOM 500 C C . VAL A 1 78 ? -17.029 -16.379 9.838 1.00 23.28 78 VAL A C 1
ATOM 501 O O . VAL A 1 78 ? -17.649 -16.022 8.831 1.00 22.50 78 VAL A O 1
ATOM 505 N N . LEU A 1 79 ? -16.381 -15.537 10.640 1.00 22.97 79 LEU A N 1
ATOM 506 C CA . LEU A 1 79 ? -16.325 -14.097 10.420 1.00 23.69 79 LEU A CA 1
ATOM 507 C C . LEU A 1 79 ? -14.892 -13.717 10.129 1.00 24.46 79 LEU A C 1
ATOM 508 O O . LEU A 1 79 ? -13.971 -14.124 10.855 1.00 25.58 79 LEU A O 1
ATOM 513 N N . GLY A 1 80 ? -14.672 -12.944 9.068 1.00 23.84 80 GLY A N 1
ATOM 514 C CA . GLY A 1 80 ? -13.295 -12.557 8.746 1.00 25.21 80 GLY A CA 1
ATOM 515 C C . GLY A 1 80 ? -13.203 -11.843 7.422 1.00 24.46 80 GLY A C 1
ATOM 516 O O . GLY A 1 80 ? -14.208 -11.430 6.867 1.00 24.86 80 GLY A O 1
ATOM 517 N N . ASP A 1 81 ? -12.001 -11.793 6.867 1.00 25.78 81 ASP A N 1
ATOM 518 C CA . ASP A 1 81 ? -11.757 -11.147 5.579 1.00 26.56 81 ASP A CA 1
ATOM 519 C C . ASP A 1 81 ? -11.457 -12.197 4.499 1.00 26.49 81 ASP A C 1
ATOM 520 O O . ASP A 1 81 ? -10.647 -13.109 4.696 1.00 26.94 81 ASP A O 1
ATOM 525 N N . LEU A 1 82 ? -12.172 -12.075 3.380 1.00 26.45 82 LEU A N 1
ATOM 526 C CA . LEU A 1 82 ? -12.033 -12.968 2.247 1.00 26.78 82 LEU A CA 1
ATOM 527 C C . LEU A 1 82 ? -11.845 -12.138 0.978 1.00 28.11 82 LEU A C 1
ATOM 528 O O . LEU A 1 82 ? -12.746 -11.363 0.589 1.00 27.76 82 LEU A O 1
ATOM 533 N N . CYS A 1 83 ? -10.663 -12.249 0.360 1.00 28.18 83 CYS A N 1
ATOM 534 C CA . CYS A 1 83 ? -10.382 -11.523 -0.881 1.00 29.26 83 CYS A CA 1
ATOM 535 C C . CYS A 1 83 ? -10.635 -10.031 -0.792 1.00 29.22 83 CYS A C 1
ATOM 536 O O . CYS A 1 83 ? -11.107 -9.403 -1.754 1.00 31.35 83 CYS A O 1
ATOM 539 N N . GLY A 1 84 ? -10.316 -9.451 0.362 1.00 28.17 84 GLY A N 1
ATOM 540 C CA . GLY A 1 84 ? -10.452 -8.014 0.568 1.00 28.37 84 GLY A CA 1
ATOM 541 C C . GLY A 1 84 ? -11.823 -7.547 1.040 1.00 27.04 84 GLY A C 1
ATOM 542 O O . GLY A 1 84 ? -12.048 -6.333 1.198 1.00 27.89 84 GLY A O 1
ATOM 543 N N . VAL A 1 85 ? -12.722 -8.500 1.291 1.00 26.59 85 VAL A N 1
ATOM 544 C CA . VAL A 1 85 ? -14.101 -8.209 1.735 1.00 24.57 85 VAL A CA 1
ATOM 545 C C . VAL A 1 85 ? -14.355 -8.795 3.115 1.00 23.60 85 VAL A C 1
ATOM 546 O O . VAL A 1 85 ? -14.123 -9.978 3.351 1.00 24.49 85 VAL A O 1
ATOM 550 N N . PRO A 1 86 ? -14.861 -7.974 4.045 1.00 24.34 86 PRO A N 1
ATOM 551 C CA . PRO A 1 86 ? -15.303 -8.527 5.327 1.00 23.95 86 PRO A CA 1
ATOM 552 C C . PRO A 1 86 ? -16.584 -9.351 5.106 1.00 22.51 86 PRO A C 1
ATOM 553 O O . PRO A 1 86 ? -17.524 -8.859 4.498 1.00 22.97 86 PRO A O 1
ATOM 557 N N . VAL A 1 87 ? -16.557 -10.616 5.522 1.00 21.18 87 VAL A N 1
ATOM 558 C CA . VAL A 1 87 ? -17.696 -11.514 5.282 1.00 19.81 87 VAL A CA 1
ATOM 559 C C . VAL A 1 87 ? -18.152 -12.222 6.546 1.00 21.76 87 VAL A C 1
ATOM 560 O O . VAL A 1 87 ? -17.386 -12.374 7.512 1.00 22.69 87 VAL A O 1
ATOM 564 N N . MET A 1 88 ? -19.414 -12.632 6.551 1.00 19.44 88 MET A N 1
ATOM 565 C CA . MET A 1 88 ? -19.888 -13.556 7.593 1.00 20.81 88 MET A CA 1
ATOM 566 C C . MET A 1 88 ? -20.516 -14.714 6.879 1.00 21.35 88 MET A C 1
ATOM 567 O O . MET A 1 88 ? -21.411 -14.522 6.069 1.00 21.26 88 MET A O 1
ATOM 572 N N . CYS A 1 89 ? -19.956 -15.896 7.137 1.00 20.92 89 CYS A N 1
ATOM 573 C CA . CYS A 1 89 ? -20.246 -17.096 6.366 1.00 20.67 89 CYS A CA 1
ATOM 574 C C . CYS A 1 89 ? -20.898 -18.130 7.246 1.00 20.66 89 CYS A C 1
ATOM 575 O O . CYS A 1 89 ? -20.291 -18.599 8.215 1.00 21.75 89 CYS A O 1
ATOM 578 N N . MET A 1 90 ? -22.131 -18.485 6.906 1.00 19.44 90 MET A N 1
ATOM 579 C CA . MET A 1 90 ? -22.755 -19.649 7.522 1.00 19.30 90 MET A CA 1
ATOM 580 C C . MET A 1 90 ? -22.241 -20.924 6.862 1.00 19.89 90 MET A C 1
ATOM 581 O O . MET A 1 90 ? -22.524 -21.168 5.702 1.00 20.78 90 MET A O 1
ATOM 586 N N . LYS A 1 91 ? -21.466 -21.714 7.604 1.00 20.15 91 LYS A N 1
ATOM 587 C CA . LYS A 1 91 ? -21.032 -23.013 7.125 1.00 20.35 91 LYS A CA 1
ATOM 588 C C . LYS A 1 91 ? -22.098 -24.011 7.610 1.00 20.68 91 LYS A C 1
ATOM 589 O O . LYS A 1 91 ? -22.089 -24.497 8.755 1.00 21.38 91 LYS A O 1
ATOM 595 N N . GLY A 1 92 ? -23.050 -24.272 6.732 1.00 20.32 92 GLY A N 1
ATOM 596 C CA . GLY A 1 92 ? -24.213 -25.075 7.077 1.00 20.44 92 GLY A CA 1
ATOM 597 C C . GLY A 1 92 ? -25.491 -24.250 7.105 1.00 18.89 92 GLY A C 1
ATOM 598 O O . GLY A 1 92 ? -25.485 -23.063 7.471 1.00 18.58 92 GLY A O 1
ATOM 599 N N . ARG A 1 93 ? -26.612 -24.868 6.730 1.00 18.27 93 ARG A N 1
ATOM 600 C CA . ARG A 1 93 ? -27.908 -24.151 6.823 1.00 18.56 93 ARG A CA 1
ATOM 601 C C . ARG A 1 93 ? -28.936 -25.038 7.510 1.00 18.10 93 ARG A C 1
ATOM 602 O O . ARG A 1 93 ? -28.674 -26.211 7.800 1.00 20.72 93 ARG A O 1
ATOM 610 N N . GLY A 1 94 ? -30.102 -24.483 7.772 1.00 16.85 94 GLY A N 1
ATOM 611 C CA . GLY A 1 94 ? -31.256 -25.272 8.206 1.00 17.33 94 GLY A CA 1
ATOM 612 C C . GLY A 1 94 ? -32.122 -25.473 6.989 1.00 15.67 94 GLY A C 1
ATOM 613 O O . GLY A 1 94 ? -32.140 -24.643 6.071 1.00 16.64 94 GLY A O 1
ATOM 614 N N . HIS A 1 95 ? -32.834 -26.596 6.981 1.00 15.78 95 HIS A N 1
ATOM 615 C CA . HIS A 1 95 ? -33.731 -26.960 5.881 1.00 14.84 95 HIS A CA 1
ATOM 616 C C . HIS A 1 95 ? -35.135 -27.232 6.397 1.00 16.25 95 HIS A C 1
ATOM 617 O O . HIS A 1 95 ? -35.327 -27.703 7.526 1.00 16.91 95 HIS A O 1
ATOM 624 N N . PHE A 1 96 ? -36.102 -26.993 5.522 1.00 14.00 96 PHE A N 1
ATOM 625 C CA . PHE A 1 96 ? -37.469 -27.353 5.820 1.00 15.75 96 PHE A CA 1
ATOM 626 C C . PHE A 1 96 ? -37.576 -28.816 6.266 1.00 15.15 96 PHE A C 1
ATOM 627 O O . PHE A 1 96 ? -38.376 -29.124 7.169 1.00 17.54 96 PHE A O 1
ATOM 635 N N . TYR A 1 97 ? -36.821 -29.739 5.647 1.00 15.79 97 TYR A N 1
ATOM 636 C CA . TYR A 1 97 ? -37.015 -31.168 5.989 1.00 15.58 97 TYR A CA 1
ATOM 637 C C . TYR A 1 97 ? -36.595 -31.502 7.419 1.00 17.40 97 TYR A C 1
ATOM 638 O O . TYR A 1 97 ? -36.928 -32.587 7.927 1.00 17.97 97 TYR A O 1
ATOM 647 N N . GLU A 1 98 ? -35.896 -30.577 8.091 1.00 17.68 98 GLU A N 1
ATOM 648 C CA . GLU A 1 98 ? -35.562 -30.806 9.500 1.00 18.98 98 GLU A CA 1
ATOM 649 C C . GLU A 1 98 ? -36.734 -30.758 10.457 1.00 19.60 98 GLU A C 1
ATOM 650 O O . GLU A 1 98 ? -36.602 -31.224 11.586 1.00 20.78 98 GLU A O 1
ATOM 656 N N . GLY A 1 99 ? -37.882 -30.226 10.025 1.00 18.17 99 GLY A N 1
ATOM 657 C CA . GLY A 1 99 ? -39.091 -30.296 10.843 1.00 19.10 99 GLY A CA 1
ATOM 658 C C . GLY A 1 99 ? -39.307 -29.134 11.795 1.00 20.15 99 GLY A C 1
ATOM 659 O O . GLY A 1 99 ? -40.129 -29.226 12.733 1.00 21.31 99 GLY A O 1
ATOM 660 N N . LYS A 1 100 ? -38.576 -28.048 11.568 1.00 19.37 100 LYS A N 1
ATOM 661 C CA . LYS A 1 100 ? -38.783 -26.839 12.376 1.00 21.05 100 LYS A CA 1
ATOM 662 C C . LYS A 1 100 ? -39.553 -25.782 11.605 1.00 20.25 100 LYS A C 1
ATOM 663 O O . LYS A 1 100 ? -39.718 -24.638 12.057 1.00 22.18 100 LYS A O 1
ATOM 669 N N . GLY A 1 101 ? -40.088 -26.178 10.463 1.00 18.09 101 GLY A N 1
ATOM 670 C CA . GLY A 1 101 ? -40.948 -25.298 9.698 1.00 18.15 101 GLY A CA 1
ATOM 671 C C . GLY A 1 101 ? -40.180 -24.489 8.668 1.00 17.90 101 GLY A C 1
ATOM 672 O O . GLY A 1 101 ? -38.952 -24.586 8.550 1.00 17.80 101 GLY A O 1
ATOM 673 N N . MET A 1 102 ? -40.913 -23.691 7.895 1.00 16.38 102 MET A N 1
ATOM 674 C CA . MET A 1 102 ? -40.296 -22.899 6.833 1.00 15.23 102 MET A CA 1
ATOM 675 C C . MET A 1 102 ? -39.482 -21.722 7.347 1.00 15.91 102 MET A C 1
ATOM 676 O O . MET A 1 102 ? -38.712 -21.142 6.602 1.00 16.01 102 MET A O 1
ATOM 681 N N . SER A 1 103 ? -39.686 -21.364 8.608 1.00 16.59 103 SER A N 1
ATOM 682 C CA . SER A 1 103 ? -38.975 -20.202 9.192 1.00 16.03 103 SER A CA 1
ATOM 683 C C . SER A 1 103 ? -37.560 -20.514 9.752 1.00 16.17 103 SER A C 1
ATOM 684 O O . SER A 1 103 ? -36.932 -19.654 10.394 1.00 15.79 103 SER A O 1
ATOM 687 N N . ILE A 1 104 ? -37.056 -21.718 9.475 1.00 15.38 104 ILE A N 1
ATOM 688 C CA . ILE A 1 104 ? -35.779 -22.163 10.050 1.00 16.29 104 ILE A CA 1
ATOM 689 C C . ILE A 1 104 ? -34.575 -21.283 9.638 1.00 15.99 104 ILE A C 1
ATOM 690 O O . ILE A 1 104 ? -33.595 -21.216 10.362 1.00 16.54 104 ILE A O 1
ATOM 695 N N . MET A 1 105 ? -34.690 -20.564 8.526 1.00 15.23 105 MET A N 1
ATOM 696 C CA . MET A 1 105 ? -33.619 -19.659 8.105 1.00 15.75 105 MET A CA 1
ATOM 697 C C . MET A 1 105 ? -33.938 -18.177 8.306 1.00 14.57 105 MET A C 1
ATOM 698 O O . MET A 1 105 ? -33.099 -17.301 7.998 1.00 17.48 105 MET A O 1
ATOM 703 N N . THR A 1 106 ? -35.068 -17.873 8.918 1.00 14.66 106 THR A N 1
ATOM 704 C CA . THR A 1 106 ? -35.510 -16.472 9.009 1.00 14.64 106 THR A CA 1
ATOM 705 C C . THR A 1 106 ? -34.652 -15.695 10.004 1.00 15.46 106 THR A C 1
ATOM 706 O O . THR A 1 106 ? -34.188 -14.578 9.704 1.00 16.20 106 THR A O 1
ATOM 710 N N . ASN A 1 107 ? -34.414 -16.265 11.179 1.00 15.81 107 ASN A N 1
ATOM 711 C CA . ASN A 1 107 ? -33.571 -15.516 12.132 1.00 16.98 107 ASN A CA 1
ATOM 712 C C . ASN A 1 107 ? -32.113 -15.315 11.669 1.00 17.28 107 ASN A C 1
ATOM 713 O O . ASN A 1 107 ? -31.564 -14.213 11.781 1.00 16.97 107 ASN A O 1
ATOM 718 N N . PRO A 1 108 ? -31.494 -16.352 11.068 1.00 17.30 108 PRO A N 1
ATOM 719 C CA . PRO A 1 108 ? -30.152 -16.136 10.535 1.00 17.81 108 PRO A CA 1
ATOM 720 C C . PRO A 1 108 ? -30.105 -15.043 9.466 1.00 16.58 108 PRO A C 1
ATOM 721 O O . PRO A 1 108 ? -29.217 -14.176 9.510 1.00 18.20 108 PRO A O 1
ATOM 725 N N . VAL A 1 109 ? -31.098 -15.023 8.572 1.00 14.98 109 VAL A N 1
ATOM 726 C CA . VAL A 1 109 ? -31.125 -14.002 7.509 1.00 14.90 109 VAL A CA 1
ATOM 727 C C . VAL A 1 109 ? -31.332 -12.603 8.090 1.00 15.88 109 VAL A C 1
ATOM 728 O O . VAL A 1 109 ? -30.651 -11.641 7.668 1.00 15.89 109 VAL A O 1
ATOM 732 N N . ARG A 1 110 ? -32.183 -12.504 9.108 1.00 16.12 110 ARG A N 1
ATOM 733 C CA . ARG A 1 110 ? -32.406 -11.219 9.768 1.00 16.72 110 ARG A CA 1
ATOM 734 C C . ARG A 1 110 ? -31.158 -10.775 10.489 1.00 16.97 110 ARG A C 1
ATOM 735 O O . ARG A 1 110 ? -30.909 -9.562 10.618 1.00 18.38 110 ARG A O 1
ATOM 743 N N . THR A 1 111 ? -30.397 -11.748 11.004 1.00 17.87 111 THR A N 1
ATOM 744 C CA . THR A 1 111 ? -29.102 -11.444 11.640 1.00 18.16 111 THR A CA 1
ATOM 745 C C . THR A 1 111 ? -28.105 -10.849 10.640 1.00 18.76 111 THR A C 1
ATOM 746 O O . THR A 1 111 ? -27.449 -9.849 10.952 1.00 21.55 111 THR A O 1
ATOM 750 N N . PHE A 1 112 ? -28.016 -11.409 9.440 1.00 17.77 112 PHE A N 1
ATOM 751 C CA . PHE A 1 112 ? -27.178 -10.817 8.397 1.00 19.26 112 PHE A CA 1
ATOM 752 C C . PHE A 1 112 ? -27.622 -9.366 8.189 1.00 19.48 112 PHE A C 1
ATOM 753 O O . PHE A 1 112 ? -26.809 -8.460 8.013 1.00 20.03 112 PHE A O 1
ATOM 761 N N . LYS A 1 113 ? -28.926 -9.167 8.105 1.00 19.39 113 LYS A N 1
ATOM 762 C CA . LYS A 1 113 ? -29.472 -7.834 7.818 1.00 19.92 113 LYS A CA 1
ATOM 763 C C . LYS A 1 113 ? -29.061 -6.823 8.895 1.00 21.32 113 LYS A C 1
ATOM 764 O O . LYS A 1 113 ? -28.547 -5.703 8.596 1.00 21.14 113 LYS A O 1
ATOM 770 N N . LEU A 1 114 ? -29.304 -7.196 10.152 1.00 21.81 114 LEU A N 1
ATOM 771 C CA . LEU A 1 114 ? -29.013 -6.289 11.269 1.00 22.44 114 LEU A CA 1
ATOM 772 C C . LEU A 1 114 ? -27.510 -6.060 11.421 1.00 24.67 114 LEU A C 1
ATOM 773 O O . LEU A 1 114 ? -27.108 -5.001 11.924 1.00 25.87 114 LEU A O 1
ATOM 778 N N . MET A 1 115 ? -26.697 -7.049 11.043 1.00 23.42 115 MET A N 1
ATOM 779 C CA . MET A 1 115 ? -25.225 -6.886 11.111 1.00 24.63 115 MET A CA 1
ATOM 780 C C . MET A 1 115 ? -24.748 -5.898 10.064 1.00 24.53 115 MET A C 1
ATOM 781 O O . MET A 1 115 ? -23.557 -5.546 10.051 1.00 28.38 115 MET A O 1
ATOM 786 N N . GLY A 1 116 ? -25.622 -5.501 9.145 1.00 22.69 116 GLY A N 1
ATOM 787 C CA . GLY A 1 116 ? -25.201 -4.545 8.091 1.00 24.40 116 GLY A CA 1
ATOM 788 C C . GLY A 1 116 ? -24.712 -5.080 6.739 1.00 24.35 116 GLY A C 1
ATOM 789 O O . GLY A 1 116 ? -24.184 -4.284 5.917 1.00 23.60 116 GLY A O 1
ATOM 790 N N . CYS A 1 117 ? -24.888 -6.388 6.468 1.00 22.76 117 CYS A N 1
ATOM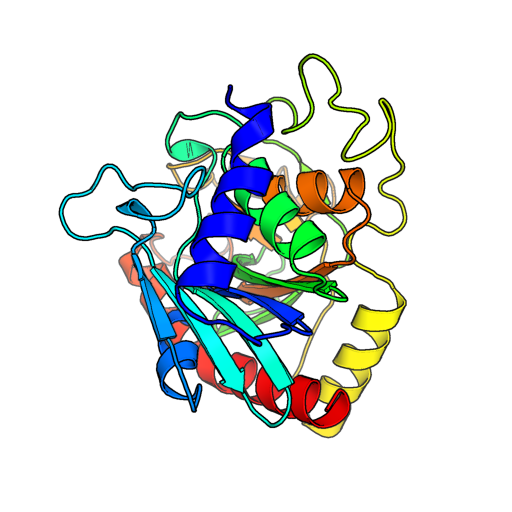 791 C CA . CYS A 1 117 ? -24.476 -6.917 5.157 1.00 22.28 117 CYS A CA 1
ATOM 792 C C . CYS A 1 117 ? -25.227 -6.194 4.018 1.00 21.27 117 CYS A C 1
ATOM 793 O O . CYS A 1 117 ? -26.413 -5.866 4.171 1.00 22.22 117 CYS A O 1
ATOM 796 N N . GLU A 1 118 ? -24.533 -5.885 2.913 1.00 21.19 118 GLU A N 1
ATOM 797 C CA . GLU A 1 118 ? -25.159 -5.226 1.751 1.00 23.37 118 GLU A CA 1
ATOM 798 C C . GLU A 1 118 ? -25.967 -6.225 0.952 1.00 21.02 118 GLU A C 1
ATOM 799 O O . GLU A 1 118 ? -26.976 -5.863 0.329 1.00 21.24 118 GLU A O 1
ATOM 805 N N . PHE A 1 119 ? -25.552 -7.483 1.008 1.00 19.49 119 PHE A N 1
ATOM 806 C CA . PHE A 1 119 ? -26.367 -8.564 0.409 1.00 19.42 119 PHE A CA 1
ATOM 807 C C . PHE A 1 119 ? -25.946 -9.943 0.927 1.00 18.21 119 PHE A C 1
ATOM 808 O O . PHE A 1 119 ? -24.934 -10.091 1.623 1.00 18.92 119 PHE A O 1
ATOM 816 N N . LEU A 1 120 ? -26.748 -10.927 0.532 1.00 17.56 120 LEU A N 1
ATOM 817 C CA . LEU A 1 120 ? -26.529 -12.329 0.865 1.00 17.89 120 LEU A CA 1
ATOM 818 C C . LEU A 1 120 ? -26.144 -13.086 -0.402 1.00 18.17 120 LEU A C 1
ATOM 819 O O . LEU A 1 120 ? -26.799 -12.953 -1.433 1.00 18.61 120 LEU A O 1
ATOM 824 N N . PHE A 1 121 ? -25.034 -13.819 -0.332 1.00 18.08 121 PHE A N 1
ATOM 825 C CA . PHE A 1 121 ? -24.615 -14.755 -1.401 1.00 16.33 121 PHE A CA 1
ATOM 826 C C . PHE A 1 121 ? -24.962 -16.146 -0.956 1.00 16.92 121 PHE A C 1
ATOM 827 O O . PHE A 1 121 ? -24.323 -16.729 -0.070 1.00 15.68 121 PHE A O 1
ATOM 835 N N . CYS A 1 122 ? -26.029 -16.682 -1.551 1.00 15.16 122 CYS A N 1
ATOM 836 C CA . CYS A 1 122 ? -26.559 -17.970 -1.162 1.00 15.74 122 CYS A CA 1
ATOM 837 C C . CYS A 1 122 ? -25.946 -19.027 -2.087 1.00 16.62 122 CYS A C 1
ATOM 838 O O . CYS A 1 122 ? -25.865 -18.813 -3.310 1.00 16.86 122 CYS A O 1
ATOM 841 N N . THR A 1 123 ? -25.500 -20.155 -1.515 1.00 15.21 123 THR A N 1
ATOM 842 C CA . THR A 1 123 ? -25.011 -21.260 -2.351 1.00 16.36 123 THR A CA 1
ATOM 843 C C . THR A 1 123 ? -25.660 -22.553 -1.916 1.00 16.75 123 THR A C 1
ATOM 844 O O . THR A 1 123 ? -26.013 -22.714 -0.742 1.00 16.95 123 THR A O 1
ATOM 848 N N . ASN A 1 124 ? -25.813 -23.486 -2.867 1.00 17.13 124 ASN A N 1
ATOM 849 C CA . ASN A 1 124 ? -26.409 -24.781 -2.595 1.00 16.25 124 ASN A CA 1
ATOM 850 C C . ASN A 1 124 ? -26.008 -25.762 -3.677 1.00 17.99 124 ASN A C 1
ATOM 851 O O . ASN A 1 124 ? -25.457 -25.373 -4.689 1.00 18.39 124 ASN A O 1
ATOM 856 N N . ALA A 1 125 ? -26.293 -27.044 -3.442 1.00 18.52 125 ALA A N 1
ATOM 857 C CA . ALA A 1 125 ? -26.090 -28.103 -4.416 1.00 19.73 125 ALA A CA 1
ATOM 858 C C . ALA A 1 125 ? -27.473 -28.580 -4.855 1.00 19.58 125 ALA A C 1
ATOM 859 O O . ALA A 1 125 ? -28.425 -28.549 -4.045 1.00 22.17 125 ALA A O 1
ATOM 861 N N . ALA A 1 126 ? -27.633 -28.973 -6.113 1.00 18.13 126 ALA A N 1
ATOM 862 C CA . ALA A 1 126 ? -28.985 -29.310 -6.591 1.00 17.53 126 ALA A CA 1
ATOM 863 C C . ALA A 1 126 ? -28.953 -30.052 -7.892 1.00 17.53 126 ALA A C 1
ATOM 864 O O . ALA A 1 126 ? -27.904 -30.223 -8.495 1.00 17.21 126 ALA A O 1
ATOM 866 N N . GLY A 1 127 ? -30.125 -30.417 -8.369 1.00 17.52 127 GLY A N 1
ATOM 867 C CA . GLY A 1 127 ? -30.195 -31.251 -9.572 1.00 18.08 127 GLY A CA 1
ATOM 868 C C . GLY A 1 127 ? -30.567 -30.362 -10.732 1.00 17.63 127 GLY A C 1
ATOM 869 O O . GLY A 1 127 ? -31.291 -29.380 -10.555 1.00 16.68 127 GLY A O 1
ATOM 870 N N . SER A 1 128 ? -30.120 -30.726 -11.931 1.00 15.75 128 SER A N 1
ATOM 871 C CA . SER A 1 128 ? -30.515 -29.989 -13.139 1.00 15.99 128 SER A CA 1
ATOM 872 C C . SER A 1 128 ? -31.731 -30.589 -13.813 1.00 17.06 128 SER A C 1
ATOM 873 O O . SER A 1 128 ? -31.755 -31.780 -14.076 1.00 18.28 128 SER A O 1
ATOM 876 N N . LEU A 1 129 ? -32.735 -29.751 -14.098 1.00 17.44 129 LEU A N 1
ATOM 877 C CA . LEU A 1 129 ? -33.882 -30.182 -14.890 1.00 17.65 129 LEU A CA 1
ATOM 878 C C . LEU A 1 129 ? -33.646 -30.061 -16.382 1.00 19.71 129 LEU A C 1
ATOM 879 O O . LEU A 1 129 ? -34.548 -30.328 -17.161 1.00 21.17 129 LEU A O 1
ATOM 884 N N . ARG A 1 130 ? -32.458 -29.585 -16.778 1.00 21.21 130 ARG A N 1
ATOM 885 C CA . ARG A 1 130 ? -32.088 -29.412 -18.188 1.00 21.26 130 ARG A CA 1
ATOM 886 C C . ARG A 1 130 ? -30.949 -30.378 -18.534 1.00 22.39 130 ARG A C 1
ATOM 887 O O . ARG A 1 130 ? -29.889 -30.312 -17.937 1.00 21.77 130 ARG A O 1
ATOM 895 N N . PRO A 1 131 ? -31.192 -31.328 -19.453 1.00 23.84 131 PRO A N 1
ATOM 896 C CA . PRO A 1 131 ? -30.206 -32.358 -19.779 1.00 25.40 131 PRO A CA 1
ATOM 897 C C . PRO A 1 131 ? -28.910 -31.753 -20.285 1.00 26.78 131 PRO A C 1
ATOM 898 O O . PRO A 1 131 ? -27.849 -32.384 -20.178 1.00 27.02 131 PRO A O 1
ATOM 902 N N . GLU A 1 132 ? -28.973 -30.534 -20.809 1.00 26.64 132 GLU A N 1
ATOM 903 C CA . GLU A 1 132 ? -27.764 -29.972 -21.422 1.00 27.45 132 GLU A CA 1
ATOM 904 C C . GLU A 1 132 ? -26.907 -29.206 -20.391 1.00 25.68 132 GLU A C 1
ATOM 905 O O . GLU A 1 132 ? -25.789 -28.759 -20.696 1.00 27.18 132 GLU A O 1
ATOM 911 N N . VAL A 1 133 ? -27.426 -29.045 -19.178 1.00 21.66 133 VAL A N 1
ATOM 912 C CA . VAL A 1 133 ? -26.668 -28.448 -18.073 1.00 21.31 133 VAL A CA 1
ATOM 913 C C . VAL A 1 133 ? -26.182 -29.580 -17.151 1.00 20.30 133 VAL A C 1
ATOM 914 O O . VAL A 1 133 ? -26.959 -30.149 -16.369 1.00 20.09 133 VAL A O 1
ATOM 918 N N . LEU A 1 134 ? -24.902 -29.933 -17.292 1.00 21.86 134 LEU A N 1
ATOM 919 C CA . LEU A 1 134 ? -24.410 -31.218 -16.781 1.00 22.32 134 LEU A CA 1
ATOM 920 C C . LEU A 1 134 ? -23.879 -31.184 -15.343 1.00 21.45 134 LEU A C 1
ATOM 921 O O . LEU A 1 134 ? -23.560 -30.118 -14.821 1.00 20.75 134 LEU A O 1
ATOM 926 N N . PRO A 1 135 ? -23.786 -32.364 -14.699 1.00 20.79 135 PRO A N 1
ATOM 927 C CA . PRO A 1 135 ? -23.246 -32.444 -13.347 1.00 20.56 135 PRO A CA 1
ATOM 928 C C . PRO A 1 135 ? -21.858 -31.831 -13.290 1.00 21.05 135 PRO A C 1
ATOM 929 O O . PRO A 1 135 ? -21.036 -32.093 -14.191 1.00 22.07 135 PRO A O 1
ATOM 933 N N . GLY A 1 136 ? -21.612 -31.038 -12.242 1.00 20.53 136 GLY A N 1
ATOM 934 C CA . GLY A 1 136 ? -20.387 -30.273 -12.079 1.00 21.22 136 GLY A CA 1
ATOM 935 C C . GLY A 1 136 ? -20.479 -28.828 -12.550 1.00 22.62 136 GLY A C 1
ATOM 936 O O . GLY A 1 136 ? -19.590 -28.005 -12.266 1.00 23.41 136 GLY A O 1
ATOM 937 N N . SER A 1 137 ? -21.570 -28.501 -13.250 1.00 21.77 137 SER A N 1
ATOM 938 C CA . SER A 1 137 ? -21.834 -27.119 -13.698 1.00 22.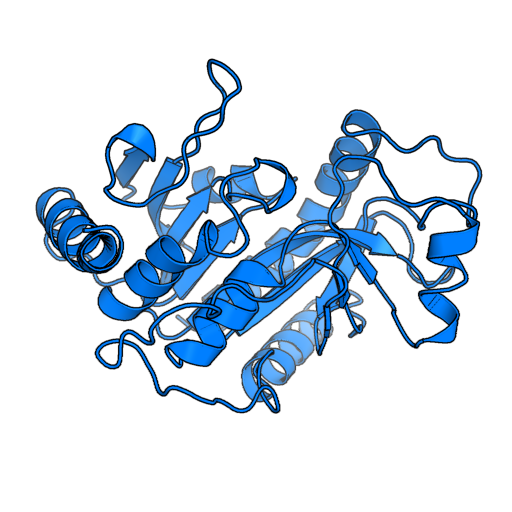20 137 SER A CA 1
ATOM 939 C C . SER A 1 137 ? -22.207 -26.213 -12.507 1.00 20.50 137 SER A C 1
ATOM 940 O O . SER A 1 137 ? -22.596 -26.700 -11.448 1.00 18.23 137 SER A O 1
ATOM 943 N N . VAL A 1 138 ? -22.100 -24.912 -12.719 1.00 19.45 138 VAL A N 1
ATOM 944 C CA . VAL A 1 138 ? -22.638 -23.912 -11.772 1.00 18.45 138 VAL A CA 1
ATOM 945 C C . VAL A 1 138 ? -23.731 -23.153 -12.504 1.00 18.75 138 VAL A C 1
ATOM 946 O O . VAL A 1 138 ? -23.572 -22.843 -13.684 1.00 19.84 138 VAL A O 1
ATOM 950 N N . VAL A 1 139 ? -24.850 -22.897 -11.825 1.00 17.43 139 VAL A N 1
ATOM 951 C CA . VAL A 1 139 ? -25.962 -22.129 -12.389 1.00 17.28 139 VAL A CA 1
ATOM 952 C C . VAL A 1 139 ? -26.259 -20.952 -11.466 1.00 18.08 139 VAL A C 1
ATOM 953 O O . VAL A 1 139 ? -26.291 -21.107 -10.243 1.00 18.37 139 VAL A O 1
ATOM 957 N N . MET A 1 140 ? -26.599 -19.814 -12.061 1.00 16.14 140 MET A N 1
ATOM 958 C CA . MET A 1 140 ? -27.021 -18.645 -11.284 1.00 15.83 140 MET A CA 1
ATOM 959 C C . MET A 1 140 ? -28.552 -18.626 -11.287 1.00 17.63 140 MET A C 1
ATOM 960 O O . MET A 1 140 ? -29.187 -18.688 -12.341 1.00 18.69 140 MET A O 1
ATOM 965 N N . LEU A 1 141 ? -29.131 -18.530 -10.103 1.00 16.70 141 LEU A N 1
ATOM 966 C CA . LEU A 1 141 ? -30.592 -18.537 -9.994 1.00 15.52 141 LEU A CA 1
ATOM 967 C C . LEU A 1 141 ? -31.175 -17.156 -10.290 1.00 16.87 141 LEU A C 1
ATOM 968 O O . LEU A 1 141 ? -30.658 -16.124 -9.824 1.00 17.32 141 LEU A O 1
ATOM 973 N N . LYS A 1 142 ? -32.240 -17.130 -11.095 1.00 16.01 142 LYS A N 1
ATOM 974 C CA . LYS A 1 142 ? -32.897 -15.868 -11.441 1.00 16.80 142 LYS A CA 1
ATOM 975 C C . LYS A 1 142 ? -34.319 -15.735 -10.930 1.00 16.46 142 LYS A C 1
ATOM 976 O O . LYS A 1 142 ? -34.919 -14.655 -10.984 1.00 17.45 142 LYS A O 1
ATOM 982 N N . ASP A 1 143 ? -34.890 -16.850 -10.486 1.00 14.90 143 ASP A N 1
ATOM 983 C CA . ASP A 1 143 ? -36.271 -16.841 -9.971 1.00 14.46 143 ASP A CA 1
ATOM 984 C C . ASP A 1 143 ? -36.493 -18.211 -9.318 1.00 14.25 143 ASP A C 1
ATOM 985 O O . ASP A 1 143 ? -35.633 -19.104 -9.409 1.00 15.86 143 ASP A O 1
ATOM 990 N N . HIS A 1 144 ? -37.646 -18.400 -8.683 1.00 14.33 144 HIS A N 1
ATOM 991 C CA . HIS A 1 144 ? -37.974 -19.714 -8.121 1.00 13.80 144 HIS A CA 1
ATOM 992 C C . HIS A 1 144 ? -39.432 -20.043 -8.260 1.00 15.40 144 HIS A C 1
ATOM 993 O O . HIS A 1 144 ? -40.246 -19.158 -8.481 1.00 14.82 144 HIS A O 1
ATOM 1000 N N . ILE A 1 145 ? -39.738 -21.327 -8.110 1.00 14.31 145 ILE A N 1
ATOM 1001 C CA . ILE A 1 145 ? -41.104 -21.778 -7.892 1.00 14.21 145 ILE A CA 1
ATOM 1002 C C . ILE A 1 145 ? -41.088 -22.554 -6.598 1.00 14.59 145 ILE A C 1
ATOM 1003 O O . ILE A 1 145 ? -40.350 -23.562 -6.477 1.00 14.41 145 ILE A O 1
ATOM 1008 N N . ASN A 1 146 ? -41.892 -22.120 -5.631 1.00 15.56 146 ASN A N 1
ATOM 1009 C CA . ASN A 1 146 ? -41.893 -22.810 -4.348 1.00 15.40 146 ASN A CA 1
ATOM 1010 C C . ASN A 1 146 ? -42.907 -23.967 -4.340 1.00 15.73 146 ASN A C 1
ATOM 1011 O O . ASN A 1 146 ? -44.088 -23.726 -4.579 1.00 16.29 146 ASN A O 1
ATOM 1016 N N . THR A 1 147 ? -42.441 -25.190 -4.059 1.00 14.71 147 THR A N 1
ATOM 1017 C CA . THR A 1 147 ? -43.398 -26.291 -3.807 1.00 15.72 147 THR A CA 1
ATOM 1018 C C . THR A 1 147 ? -43.389 -26.846 -2.380 1.00 16.36 147 THR A C 1
ATOM 1019 O O . THR A 1 147 ? -44.130 -27.798 -2.063 1.00 16.87 147 THR A O 1
ATOM 1023 N N . MET A 1 148 ? -42.548 -26.269 -1.524 1.00 15.23 148 MET A N 1
ATOM 1024 C CA . MET A 1 148 ? -42.630 -26.489 -0.096 1.00 15.15 148 MET A CA 1
ATOM 1025 C C . MET A 1 148 ? -43.946 -25.891 0.413 1.00 15.10 148 MET A C 1
ATOM 1026 O O . MET A 1 148 ? -44.527 -24.984 -0.201 1.00 16.01 148 MET A O 1
ATOM 1031 N N . PRO A 1 149 ? -44.483 -26.463 1.490 1.00 15.22 149 PRO A N 1
ATOM 1032 C CA . PRO A 1 149 ? -45.792 -26.005 2.005 1.00 14.80 149 PRO A CA 1
ATOM 1033 C C . PRO A 1 149 ? -45.696 -24.700 2.768 1.00 16.78 149 PRO A C 1
ATOM 1034 O O . PRO A 1 149 ? -44.910 -24.568 3.701 1.00 18.96 149 PRO A O 1
ATOM 1038 N N . GLY A 1 150 ? -46.402 -23.695 2.275 1.00 15.74 150 GLY A N 1
ATOM 1039 C CA . GLY A 1 150 ? -46.404 -22.388 2.969 1.00 15.59 150 GLY A CA 1
ATOM 1040 C C . GLY A 1 150 ? -45.156 -21.590 2.667 1.00 16.23 150 GLY A C 1
ATOM 1041 O O . GLY A 1 150 ? -44.373 -21.915 1.760 1.00 16.25 150 GLY A O 1
ATOM 1042 N N . THR A 1 151 ? -44.908 -20.581 3.502 1.00 15.37 151 THR A N 1
ATOM 1043 C CA . THR A 1 151 ? -43.741 -19.717 3.337 1.00 14.73 151 THR A CA 1
ATOM 1044 C C . THR A 1 151 ? -43.230 -19.369 4.718 1.00 14.71 151 THR A C 1
ATOM 1045 O O . THR A 1 151 ? -43.954 -19.578 5.690 1.00 16.32 151 THR A O 1
ATOM 1049 N N . PRO A 1 152 ? -41.991 -18.847 4.823 1.00 14.88 152 PRO A N 1
ATOM 1050 C CA . PRO A 1 152 ? -41.433 -18.549 6.145 1.00 14.82 152 PRO A CA 1
ATOM 1051 C C . PRO A 1 152 ? -42.188 -17.467 6.879 1.00 15.38 152 PRO A C 1
ATOM 1052 O O . PRO A 1 152 ? -42.081 -17.362 8.105 1.00 16.51 152 PRO A O 1
ATOM 1056 N N . LEU A 1 153 ? -42.954 -16.648 6.148 1.00 14.02 153 LEU A N 1
ATOM 1057 C CA . LEU A 1 153 ? -43.577 -15.469 6.749 1.00 15.51 153 LEU A CA 1
ATOM 1058 C C . LEU A 1 153 ? -45.029 -15.703 7.185 1.00 15.77 153 LEU A C 1
ATOM 1059 O O . LEU A 1 153 ? -45.682 -14.778 7.675 1.00 17.09 153 LEU A O 1
ATOM 1064 N N . VAL A 1 154 ? -45.544 -16.919 6.976 1.00 15.53 154 VAL A N 1
ATOM 1065 C CA . VAL A 1 154 ? -46.836 -17.300 7.552 1.00 16.47 154 VAL A CA 1
ATOM 1066 C C . VAL A 1 154 ? -46.777 -17.166 9.055 1.00 17.84 154 VAL A C 1
ATOM 1067 O O . VAL A 1 154 ? -45.836 -17.678 9.697 1.00 19.40 154 VAL A O 1
ATOM 1071 N N . GLY A 1 155 ? -47.771 -16.487 9.617 1.00 17.93 155 GLY A N 1
ATOM 1072 C CA . GLY A 1 155 ? -47.783 -16.126 11.044 1.00 17.88 155 GLY A CA 1
ATOM 1073 C C . GLY A 1 155 ? -47.860 -14.627 11.234 1.00 18.94 155 GLY A C 1
ATOM 1074 O O . GLY A 1 155 ? -47.945 -13.893 10.260 1.00 19.11 155 GLY A O 1
ATOM 1075 N N . PRO A 1 156 ? -47.954 -14.160 12.483 1.00 20.95 156 PRO A N 1
ATOM 1076 C CA . PRO A 1 156 ? -48.041 -12.689 12.627 1.00 21.01 156 PRO A CA 1
ATOM 1077 C C . PRO A 1 156 ? -46.806 -12.069 12.009 1.00 19.73 156 PRO A C 1
ATOM 1078 O O . PRO A 1 156 ? -45.692 -12.619 12.157 1.00 19.36 156 PRO A O 1
ATOM 1082 N N . ASN A 1 157 ? -46.974 -10.893 11.425 1.00 19.24 157 ASN A N 1
ATOM 1083 C CA . ASN A 1 157 ? -45.828 -10.194 10.857 1.00 19.75 157 ASN A CA 1
ATOM 1084 C C . ASN A 1 157 ? -45.007 -9.422 11.910 1.00 19.48 157 ASN A C 1
ATOM 1085 O O . ASN A 1 157 ? -45.591 -8.699 12.754 1.00 21.96 157 ASN A O 1
ATOM 1090 N N . ASP A 1 158 ? -43.680 -9.540 11.838 1.00 20.70 158 ASP A N 1
ATOM 1091 C CA . ASP A 1 158 ? -42.795 -8.722 12.677 1.00 19.53 158 ASP A CA 1
ATOM 1092 C C . ASP A 1 158 ? -42.443 -7.502 11.825 1.00 19.34 158 ASP A C 1
ATOM 1093 O O . ASP A 1 158 ? -41.552 -7.570 10.971 1.00 19.31 158 ASP A O 1
ATOM 1098 N N . ASP A 1 159 ? -43.179 -6.409 12.036 1.00 20.03 159 ASP A N 1
ATOM 1099 C CA . ASP A 1 159 ? -42.958 -5.197 11.217 1.00 19.46 159 ASP A CA 1
ATOM 1100 C C . ASP A 1 159 ? -41.640 -4.545 11.490 1.00 19.19 159 ASP A C 1
ATOM 1101 O O . ASP A 1 159 ? -41.259 -3.666 10.726 1.00 19.38 159 ASP A O 1
ATOM 1106 N N . ARG A 1 160 ? -40.935 -4.952 12.554 1.00 18.66 160 ARG A N 1
ATOM 1107 C CA . ARG A 1 160 ? -39.533 -4.452 12.762 1.00 20.19 160 ARG A CA 1
ATOM 1108 C C . ARG A 1 160 ? -38.618 -4.820 11.605 1.00 19.76 160 ARG A C 1
ATOM 1109 O O . ARG A 1 160 ? -37.636 -4.109 11.320 1.00 20.22 160 ARG A O 1
ATOM 1117 N N . PHE A 1 161 ? -38.920 -5.952 10.952 1.00 17.45 161 PHE A N 1
ATOM 1118 C CA . PHE A 1 161 ? -38.107 -6.492 9.883 1.00 18.76 161 PHE A CA 1
ATOM 1119 C C . PHE A 1 161 ? -38.642 -6.234 8.485 1.00 18.77 161 PHE A C 1
ATOM 1120 O O . PHE A 1 161 ? -37.865 -6.000 7.559 1.00 20.69 161 PHE A O 1
ATOM 1128 N N . GLY A 1 162 ? -39.961 -6.231 8.320 1.00 19.18 162 GLY A N 1
ATOM 1129 C CA . GLY A 1 162 ? -40.512 -5.982 6.993 1.00 17.98 162 GLY A CA 1
ATOM 1130 C C . GLY A 1 162 ? -42.030 -5.937 7.006 1.00 19.38 162 GLY A C 1
ATOM 1131 O O . GLY A 1 162 ? -42.646 -6.088 8.042 1.00 18.15 162 GLY A O 1
ATOM 1132 N N . PRO A 1 163 ? -42.620 -5.656 5.844 1.00 19.76 163 PRO A N 1
ATOM 1133 C CA . PRO A 1 163 ? -44.054 -5.427 5.715 1.00 18.97 163 PRO A CA 1
ATOM 1134 C C . PRO A 1 163 ? -44.856 -6.735 5.707 1.00 18.46 163 PRO A C 1
ATOM 1135 O O . PRO A 1 163 ? -44.299 -7.814 5.453 1.00 18.19 163 PRO A O 1
ATOM 1139 N N . ARG A 1 164 ? -46.157 -6.629 5.971 1.00 19.07 164 ARG A N 1
ATOM 1140 C CA . ARG A 1 164 ? -47.001 -7.822 5.923 1.00 18.78 164 ARG A CA 1
ATOM 1141 C C . ARG A 1 164 ? -46.947 -8.508 4.545 1.00 19.16 164 ARG A C 1
ATOM 1142 O O . ARG A 1 164 ? -46.810 -9.729 4.450 1.00 18.56 164 ARG A O 1
ATOM 1150 N N . PHE A 1 165 ? -47.042 -7.709 3.477 1.00 17.35 165 PHE A N 1
ATOM 1151 C CA . PHE A 1 165 ? -46.999 -8.244 2.112 1.00 18.17 165 PHE A CA 1
ATOM 1152 C C . PHE A 1 165 ? -45.776 -7.692 1.416 1.00 18.25 165 PHE A C 1
ATOM 1153 O O . PHE A 1 165 ? -45.354 -6.558 1.694 1.00 20.27 165 PHE A O 1
ATOM 1161 N N . PHE A 1 166 ? -45.230 -8.457 0.479 1.00 18.62 166 PHE A N 1
ATOM 1162 C CA . PHE A 1 166 ? -44.012 -8.039 -0.224 1.00 18.47 166 PHE A CA 1
ATOM 1163 C C . PHE A 1 166 ? -43.811 -8.679 -1.585 1.00 17.56 166 PHE A C 1
ATOM 1164 O O . PHE A 1 166 ? -44.085 -9.846 -1.782 1.00 17.4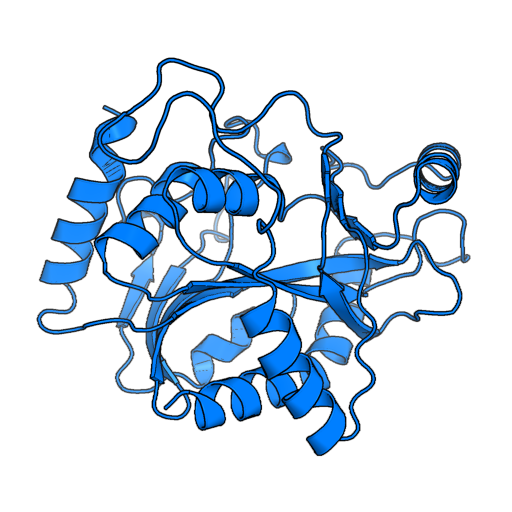7 166 PHE A O 1
ATOM 1172 N N . SER A 1 167 ? -43.326 -7.866 -2.519 1.00 17.87 167 SER A N 1
ATOM 1173 C CA . SER A 1 167 ? -43.041 -8.288 -3.864 1.00 17.65 167 SER A CA 1
ATOM 1174 C C . SER A 1 167 ? -41.809 -9.188 -3.945 1.00 17.76 167 SER A C 1
ATOM 1175 O O . SER A 1 167 ? -40.783 -8.941 -3.294 1.00 19.43 167 SER A O 1
ATOM 1178 N N . LEU A 1 168 ? -41.883 -10.180 -4.833 1.00 16.47 168 LEU A N 1
ATOM 1179 C CA . LEU A 1 168 ? -40.778 -11.070 -5.137 1.00 16.29 168 LEU A CA 1
ATOM 1180 C C . LEU A 1 168 ? -40.204 -10.760 -6.531 1.00 17.41 168 LEU A C 1
ATOM 1181 O O . LEU A 1 168 ? -39.394 -11.538 -7.056 1.00 18.58 168 LEU A O 1
ATOM 1186 N N . ALA A 1 169 ? -40.609 -9.623 -7.127 1.00 18.01 169 ALA A N 1
ATOM 1187 C CA . ALA A 1 169 ? -40.105 -9.274 -8.473 1.00 19.89 169 ALA A CA 1
ATOM 1188 C C . ALA A 1 169 ? -38.586 -9.181 -8.589 1.00 20.07 169 ALA A C 1
ATOM 1189 O O . ALA A 1 169 ? -38.052 -9.404 -9.657 1.00 23.35 169 ALA A O 1
ATOM 1191 N N . ASN A 1 170 ? -37.891 -8.837 -7.518 1.00 18.55 170 ASN A N 1
ATOM 1192 C CA . ASN A 1 170 ? -36.431 -8.776 -7.610 1.00 19.01 170 ASN A CA 1
ATOM 1193 C C . ASN A 1 170 ? -35.780 -9.674 -6.537 1.00 18.44 170 ASN A C 1
ATOM 1194 O O . ASN A 1 170 ? -34.729 -9.327 -5.945 1.00 19.42 170 ASN A O 1
ATOM 1199 N N . ALA A 1 171 ? -36.420 -10.812 -6.263 1.00 17.90 171 ALA A N 1
ATOM 1200 C CA . ALA A 1 171 ? -35.942 -11.723 -5.207 1.00 17.03 171 ALA A CA 1
ATOM 1201 C C . ALA A 1 171 ? -34.497 -12.228 -5.447 1.00 17.18 171 ALA A C 1
ATOM 1202 O O . ALA A 1 171 ? -33.811 -12.591 -4.505 1.00 18.66 171 ALA A O 1
ATOM 1204 N N . TYR A 1 172 ? -34.096 -12.304 -6.702 1.00 15.94 172 TYR A N 1
ATOM 1205 C CA . TYR A 1 172 ? -32.687 -12.623 -7.055 1.00 15.38 172 TYR A CA 1
ATOM 1206 C C . TYR A 1 172 ? -32.180 -11.381 -7.750 1.00 17.23 172 TYR A C 1
ATOM 1207 O O . TYR A 1 172 ? -32.461 -11.165 -8.946 1.00 18.25 172 TYR A O 1
ATOM 1216 N N . ASP A 1 173 ? -31.552 -10.487 -6.963 1.00 16.34 173 ASP A N 1
ATOM 1217 C CA . ASP A 1 173 ? -31.256 -9.134 -7.436 1.00 17.71 173 ASP A CA 1
ATOM 1218 C C . ASP A 1 173 ? -30.714 -9.052 -8.871 1.00 18.32 173 ASP A C 1
ATOM 1219 O O . ASP A 1 173 ? -29.695 -9.626 -9.203 1.00 17.93 173 ASP A O 1
ATOM 1224 N N . LYS A 1 174 ? -31.375 -8.243 -9.701 1.00 19.70 174 LYS A N 1
ATOM 1225 C CA . LYS A 1 174 ? -30.967 -8.147 -11.105 1.00 21.35 174 LYS A CA 1
ATOM 1226 C C . LYS A 1 174 ? -29.539 -7.609 -11.326 1.00 21.57 174 LYS A C 1
ATOM 1227 O O . LYS A 1 174 ? -28.805 -8.071 -12.208 1.00 20.28 174 LYS A O 1
ATOM 1233 N N . ASP A 1 175 ? -29.164 -6.590 -10.568 1.00 21.02 175 ASP A N 1
ATOM 1234 C CA . ASP A 1 175 ? -27.847 -5.966 -10.768 1.00 22.42 175 ASP A CA 1
ATOM 1235 C C . ASP A 1 175 ? -26.711 -6.880 -10.284 1.00 21.52 175 ASP A C 1
ATOM 1236 O O . ASP A 1 175 ? -25.673 -6.999 -10.929 1.00 21.35 175 ASP A O 1
ATOM 1241 N N . LEU A 1 176 ? -26.956 -7.630 -9.214 1.00 20.58 176 LEU A N 1
ATOM 1242 C CA . LEU A 1 176 ? -25.921 -8.583 -8.765 1.00 20.08 176 LEU A CA 1
ATOM 1243 C C . LEU A 1 176 ? -25.752 -9.687 -9.813 1.00 19.61 176 LEU A C 1
ATOM 1244 O O . LEU A 1 176 ? -24.635 -10.127 -10.077 1.00 19.86 176 LEU A O 1
ATOM 1249 N N . ARG A 1 177 ? -26.861 -10.146 -10.408 1.00 18.83 177 ARG A N 1
ATOM 1250 C CA . ARG A 1 177 ? -26.773 -11.132 -11.496 1.00 18.82 177 ARG A CA 1
ATOM 1251 C C . ARG A 1 177 ? -25.961 -10.605 -12.677 1.00 20.57 177 ARG A C 1
ATOM 1252 O O . ARG A 1 177 ? -25.136 -11.320 -13.238 1.00 20.51 177 ARG A O 1
ATOM 1260 N N . ALA A 1 178 ? -26.177 -9.353 -13.047 1.00 20.45 178 ALA A N 1
ATOM 1261 C CA . ALA A 1 178 ? -25.391 -8.744 -14.119 1.00 21.02 178 ALA A CA 1
ATOM 1262 C C . ALA A 1 178 ? -23.903 -8.650 -13.731 1.00 23.28 178 ALA A C 1
ATOM 1263 O O . ALA A 1 178 ? -23.016 -8.934 -14.552 1.00 23.43 178 ALA A O 1
ATOM 1265 N N . ASP A 1 179 ? -23.634 -8.301 -12.472 1.00 22.56 179 ASP A N 1
ATOM 1266 C CA . ASP A 1 179 ? -22.259 -8.207 -11.995 1.00 22.75 179 ASP A CA 1
ATOM 1267 C C . ASP A 1 179 ? -21.583 -9.591 -12.170 1.00 21.15 179 ASP A C 1
ATOM 1268 O O . ASP A 1 179 ? -20.464 -9.700 -12.694 1.00 21.78 179 ASP A O 1
ATOM 1273 N N . MET A 1 180 ? -22.255 -10.644 -11.694 1.00 19.20 180 MET A N 1
ATOM 1274 C CA . MET A 1 180 ? -21.653 -11.969 -11.724 1.00 19.45 180 MET A CA 1
ATOM 1275 C C . MET A 1 180 ? -21.537 -12.537 -13.147 1.00 19.68 180 MET A C 1
ATOM 1276 O O . MET A 1 180 ? -20.567 -13.215 -13.480 1.00 19.55 180 MET A O 1
ATOM 1281 N N . ALA A 1 181 ? -22.496 -12.215 -13.997 1.00 20.63 181 ALA A N 1
ATOM 1282 C CA . ALA A 1 181 ? -22.401 -12.656 -15.379 1.00 22.04 181 ALA A CA 1
ATOM 1283 C C . ALA A 1 181 ? -21.174 -12.088 -16.071 1.00 22.84 181 ALA A C 1
ATOM 1284 O O . ALA A 1 181 ? -20.538 -12.773 -16.892 1.00 24.22 181 ALA A O 1
ATOM 1286 N N . LYS A 1 182 ? -20.831 -10.844 -15.736 1.00 22.83 182 LYS A N 1
ATOM 1287 C CA . LYS A 1 182 ? -19.600 -10.227 -16.257 1.00 24.10 182 LYS A CA 1
ATOM 1288 C C . LYS A 1 182 ? -18.357 -10.960 -15.754 1.00 24.09 182 LYS A C 1
ATOM 1289 O O . LYS A 1 182 ? -17.431 -11.229 -16.529 1.00 25.88 182 LYS A O 1
ATOM 1295 N N . ILE A 1 183 ? -18.356 -11.325 -14.473 1.00 22.98 183 ILE A N 1
ATOM 1296 C CA . ILE A 1 183 ? -17.242 -12.091 -13.893 1.00 23.24 183 ILE A CA 1
ATOM 1297 C C . ILE A 1 183 ? -17.091 -13.428 -14.605 1.00 23.54 183 ILE A C 1
ATOM 1298 O O . ILE A 1 183 ? -15.989 -13.811 -15.012 1.00 23.99 183 ILE A O 1
ATOM 1303 N N . ALA A 1 184 ? -18.196 -14.158 -14.755 1.00 22.14 184 ALA A N 1
ATOM 1304 C CA . ALA A 1 184 ? -18.129 -15.476 -15.397 1.00 23.31 184 ALA A CA 1
ATOM 1305 C C . ALA A 1 184 ? -17.577 -15.361 -16.824 1.00 25.06 184 ALA A C 1
ATOM 1306 O O . ALA A 1 184 ? -16.761 -16.175 -17.256 1.00 27.20 184 ALA A O 1
ATOM 1308 N N . GLN A 1 185 ? -18.015 -14.332 -17.543 1.00 26.48 185 GLN A N 1
ATOM 1309 C CA . GLN A 1 185 ? -17.582 -14.119 -18.905 1.00 29.51 185 GLN A CA 1
ATOM 1310 C C . GLN A 1 185 ? -16.065 -13.793 -18.933 1.00 29.71 185 GLN A C 1
ATOM 1311 O O . GLN A 1 185 ? -15.330 -14.354 -19.747 1.00 28.62 185 GLN A O 1
ATOM 1317 N N . GLN A 1 186 ? -15.597 -12.976 -17.984 1.00 28.88 186 GLN A N 1
ATOM 1318 C CA . GLN A 1 186 ? -14.165 -12.634 -17.892 1.00 31.05 186 GLN A CA 1
ATOM 1319 C C . GLN A 1 186 ? -13.334 -13.901 -17.648 1.00 29.78 186 GLN A C 1
ATOM 1320 O O . GLN A 1 186 ? -12.254 -14.113 -18.209 1.00 29.78 186 GLN A O 1
ATOM 1326 N N . LEU A 1 187 ? -13.843 -14.751 -16.778 1.00 28.20 187 LEU A N 1
ATOM 1327 C CA . LEU A 1 187 ? -13.188 -16.018 -16.451 1.00 28.14 187 LEU A CA 1
ATOM 1328 C C . LEU A 1 187 ? -13.389 -17.161 -17.459 1.00 28.90 187 LEU A C 1
ATOM 1329 O O . LEU A 1 187 ? -12.734 -18.212 -17.344 1.00 29.14 187 LEU A O 1
ATOM 1334 N N . ASP A 1 188 ? -14.256 -16.976 -18.447 1.00 27.41 188 ASP A N 1
ATOM 1335 C CA . ASP A 1 188 ? -14.588 -18.059 -19.353 1.00 29.31 188 ASP A CA 1
ATOM 1336 C C . ASP A 1 188 ? -15.142 -19.277 -18.640 1.00 27.35 188 ASP A C 1
ATOM 1337 O O . ASP A 1 188 ? -14.836 -20.425 -18.980 1.00 28.28 188 ASP A O 1
ATOM 1342 N N . ILE A 1 189 ? -15.991 -19.027 -17.652 1.00 26.24 189 ILE A N 1
ATOM 1343 C CA . ILE A 1 189 ? -16.646 -20.102 -16.929 1.00 24.59 189 ILE A CA 1
ATOM 1344 C C . ILE A 1 189 ? -18.129 -20.063 -17.301 1.00 24.81 189 ILE A C 1
ATOM 1345 O O . ILE A 1 189 ? -18.791 -19.034 -17.093 1.00 24.13 189 ILE A O 1
ATOM 1350 N N . PRO A 1 190 ? -18.650 -21.144 -17.908 1.00 25.38 190 PRO A N 1
ATOM 1351 C CA . PRO A 1 190 ? -20.076 -21.135 -18.303 1.00 24.62 190 PRO A CA 1
ATOM 1352 C C . PRO A 1 190 ? -20.983 -20.931 -17.101 1.00 23.73 190 PRO A C 1
ATOM 1353 O O . PRO A 1 190 ? -20.758 -21.528 -16.067 1.00 24.50 190 PRO A O 1
ATOM 1357 N N . LEU A 1 191 ? -21.983 -20.057 -17.219 1.00 21.95 191 LEU A N 1
ATOM 1358 C CA . LEU A 1 191 ? -22.861 -19.786 -16.080 1.00 20.58 191 LEU A CA 1
ATOM 1359 C C . LEU A 1 191 ? -24.266 -19.486 -16.591 1.00 21.60 191 LEU A C 1
ATOM 1360 O O . LEU A 1 191 ? -24.617 -18.334 -16.845 1.00 21.86 191 LEU A O 1
ATOM 1365 N N . THR A 1 192 ? -25.084 -20.521 -16.760 1.00 21.14 192 THR A N 1
ATOM 1366 C CA . THR A 1 192 ? -26.438 -20.306 -17.234 1.00 21.00 192 THR A CA 1
ATOM 1367 C C . THR A 1 192 ? -27.255 -19.664 -16.103 1.00 20.37 192 THR A C 1
ATOM 1368 O O . THR A 1 192 ? -26.835 -19.701 -14.954 1.00 20.07 192 THR A O 1
ATOM 1372 N N . GLU A 1 193 ? -28.400 -19.069 -16.436 1.00 19.97 193 GLU A N 1
ATOM 1373 C CA . GLU A 1 193 ? -29.322 -18.588 -15.404 1.00 19.26 193 GLU A CA 1
ATOM 1374 C C . GLU A 1 193 ? -30.553 -19.497 -15.420 1.00 20.78 193 GLU A C 1
ATOM 1375 O O . GLU A 1 193 ? -30.963 -19.950 -16.484 1.00 22.65 193 GLU A O 1
ATOM 1381 N N . GLY A 1 194 ? -31.081 -19.829 -14.249 1.00 19.13 194 GLY A N 1
ATOM 1382 C CA . GLY A 1 194 ? -32.152 -20.839 -14.223 1.00 19.22 194 GLY A CA 1
ATOM 1383 C C . GLY A 1 194 ? -33.190 -20.503 -13.172 1.00 17.46 194 GLY A C 1
ATOM 1384 O O . GLY A 1 194 ? -32.931 -19.749 -12.222 1.00 17.95 194 GLY A O 1
ATOM 1385 N N . VAL A 1 195 ? -34.376 -21.069 -13.354 1.00 14.81 195 VAL A N 1
ATOM 1386 C CA . VAL A 1 195 ? -35.445 -21.008 -12.363 1.00 14.90 195 VAL A CA 1
ATOM 1387 C C . VAL A 1 195 ? -35.286 -22.185 -11.426 1.00 15.10 195 VAL A C 1
ATOM 1388 O O . VAL A 1 195 ? -35.236 -23.356 -11.871 1.00 15.52 195 VAL A O 1
ATOM 1392 N N . PHE A 1 196 ? -35.198 -21.878 -10.137 1.00 14.16 196 PHE A N 1
ATOM 1393 C CA . PHE A 1 196 ? -35.058 -22.918 -9.096 1.00 14.80 196 PHE A CA 1
ATOM 1394 C C . PHE A 1 196 ? -36.444 -23.413 -8.607 1.00 15.24 196 PHE A C 1
ATOM 1395 O O . PHE A 1 196 ? -37.330 -22.606 -8.291 1.00 15.91 196 PHE A O 1
ATOM 1403 N N . VAL A 1 197 ? -36.627 -24.729 -8.535 1.00 13.80 197 VAL A N 1
ATOM 1404 C CA . VAL A 1 197 ? -37.842 -25.291 -7.952 1.00 14.40 197 VAL A CA 1
ATOM 1405 C C . VAL A 1 197 ? -37.498 -25.893 -6.603 1.00 13.21 197 VAL A C 1
ATOM 1406 O O . VAL A 1 197 ? -36.664 -26.797 -6.515 1.00 13.94 197 VAL A O 1
ATOM 1410 N N . SER A 1 198 ? -38.123 -25.396 -5.541 1.00 14.15 198 SER A N 1
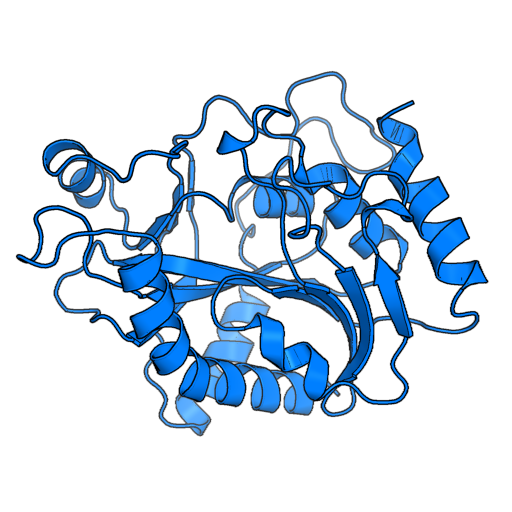ATOM 1411 C CA . SER A 1 198 ? -37.906 -26.042 -4.243 1.00 14.43 198 SER A CA 1
ATOM 1412 C C . SER A 1 198 ? -38.776 -27.282 -4.075 1.00 15.17 198 SER A C 1
ATOM 1413 O O . SER A 1 198 ? -39.850 -27.392 -4.667 1.00 16.41 198 SER A O 1
ATOM 1416 N N . TYR A 1 199 ? -38.310 -28.204 -3.235 1.00 13.06 199 TYR A N 1
ATOM 1417 C CA . TYR A 1 199 ? -39.002 -29.466 -2.963 1.00 14.72 199 TYR A CA 1
ATOM 1418 C C . TYR A 1 199 ? -38.812 -29.744 -1.475 1.00 15.42 199 TYR A C 1
ATOM 1419 O O . TYR A 1 199 ? -37.726 -29.481 -0.939 1.00 14.87 199 TYR A O 1
ATOM 1428 N N . PRO A 1 200 ? -39.831 -30.292 -0.787 1.00 15.26 200 PRO A N 1
ATOM 1429 C CA . PRO A 1 200 ? -39.696 -30.448 0.660 1.00 13.74 200 PRO A CA 1
ATOM 1430 C C . PRO A 1 200 ? -38.620 -31.434 1.059 1.00 15.03 200 PRO A C 1
ATOM 1431 O O . PRO A 1 200 ? -37.918 -31.196 2.056 1.00 15.79 200 PRO A O 1
ATOM 1435 N N . GLY A 1 201 ? -38.500 -32.543 0.322 1.00 15.48 201 GLY A N 1
ATOM 1436 C CA . GLY A 1 201 ? -37.575 -33.642 0.695 1.00 15.81 201 GLY A CA 1
ATOM 1437 C C . GLY A 1 201 ? -38.076 -34.289 1.972 1.00 14.39 201 GLY A C 1
ATOM 1438 O O . GLY A 1 201 ? -39.232 -34.060 2.374 1.00 16.29 201 GLY A O 1
ATOM 1439 N N . PRO A 1 202 ? -37.228 -35.055 2.663 1.00 14.15 202 PRO A N 1
ATOM 1440 C CA . PRO A 1 202 ? -35.824 -35.287 2.338 1.00 14.89 202 PRO A CA 1
ATOM 1441 C C . PRO A 1 202 ? -35.608 -36.464 1.341 1.00 16.38 202 PRO A C 1
ATOM 1442 O O . PRO A 1 202 ? -34.458 -36.791 1.019 1.00 18.04 202 PRO A O 1
ATOM 1446 N N . CYS A 1 203 ? -36.688 -37.097 0.865 1.00 16.74 203 CYS A N 1
ATOM 1447 C CA . CYS A 1 203 ? -36.535 -37.990 -0.285 1.00 17.18 203 CYS A CA 1
ATOM 1448 C C . CYS A 1 203 ? -36.114 -37.103 -1.443 1.00 16.58 203 CYS A C 1
ATOM 1449 O O . CYS A 1 203 ? -36.506 -35.910 -1.506 1.00 16.94 203 CYS A O 1
ATOM 1452 N N . PHE A 1 204 ? -35.371 -37.668 -2.381 1.00 16.37 204 PHE A N 1
ATOM 1453 C CA . PHE A 1 204 ? -35.228 -37.004 -3.665 1.00 17.06 204 PHE A CA 1
ATOM 1454 C C . PHE A 1 204 ? -36.574 -37.128 -4.413 1.00 16.26 204 PHE A C 1
ATOM 1455 O O . PHE A 1 204 ? -37.486 -37.791 -3.947 1.00 18.23 204 PHE A O 1
ATOM 1463 N N . GLU A 1 205 ? -36.706 -36.420 -5.527 1.00 16.25 205 GLU A N 1
ATOM 1464 C CA . GLU A 1 205 ? -37.959 -36.396 -6.303 1.00 15.75 205 GLU A CA 1
ATOM 1465 C C . GLU A 1 205 ? -38.197 -37.678 -7.092 1.00 16.68 205 GLU A C 1
ATOM 1466 O O . GLU A 1 205 ? -37.254 -38.390 -7.451 1.00 17.63 205 GLU A O 1
ATOM 1472 N N . THR A 1 206 ? -39.456 -37.992 -7.397 1.00 15.86 206 THR A N 1
ATOM 1473 C CA . THR A 1 206 ? -39.711 -39.106 -8.304 1.00 16.78 206 THR A CA 1
ATOM 1474 C C . THR A 1 206 ? -39.478 -38.633 -9.736 1.00 17.56 206 THR A C 1
ATOM 1475 O O . THR A 1 206 ? -39.503 -37.431 -10.008 1.00 15.15 206 THR A O 1
ATOM 1479 N N . PRO A 1 207 ? -39.332 -39.580 -10.679 1.00 17.43 207 PRO A N 1
ATOM 1480 C CA . PRO A 1 207 ? -39.197 -39.192 -12.077 1.00 17.15 207 PRO A CA 1
ATOM 1481 C C . PRO A 1 207 ? -40.431 -38.414 -12.585 1.00 16.41 207 PRO A C 1
ATOM 1482 O O . PRO A 1 207 ? -40.281 -37.448 -13.360 1.00 16.24 207 PRO A O 1
ATOM 1486 N N . ALA A 1 208 ? -41.620 -38.784 -12.128 1.00 16.54 208 ALA A N 1
ATOM 1487 C CA . ALA A 1 208 ? -42.837 -38.042 -12.580 1.00 16.79 208 ALA A CA 1
ATOM 1488 C C . ALA A 1 208 ? -42.853 -36.624 -12.003 1.00 15.28 208 ALA A C 1
ATOM 1489 O O . ALA A 1 208 ? -43.345 -35.676 -12.647 1.00 15.85 208 ALA A O 1
ATOM 1491 N N . GLU A 1 209 ? -42.355 -36.467 -10.774 1.00 14.23 209 GLU A N 1
ATOM 1492 C CA . GLU A 1 209 ? -42.299 -35.115 -10.167 1.00 15.36 209 GLU A CA 1
ATOM 1493 C C . GLU A 1 209 ? -41.342 -34.257 -10.975 1.00 14.97 209 GLU A C 1
ATOM 1494 O O . GLU A 1 209 ? -41.583 -33.090 -11.242 1.00 15.38 209 GLU A O 1
ATOM 1500 N N . ILE A 1 210 ? -40.225 -34.865 -11.368 1.00 15.07 210 ILE A N 1
ATOM 1501 C CA . ILE A 1 210 ? -39.260 -34.140 -12.194 1.00 15.35 210 ILE A CA 1
ATOM 1502 C C . ILE A 1 210 ? -39.859 -33.703 -13.544 1.00 15.89 210 ILE A C 1
ATOM 1503 O O . ILE A 1 210 ? -39.660 -32.534 -13.983 1.00 15.92 210 ILE A O 1
ATOM 1508 N N . ARG A 1 211 ? -40.568 -34.610 -14.217 1.00 16.67 211 ARG A N 1
ATOM 1509 C CA . ARG A 1 211 ? -41.253 -34.189 -15.461 1.00 17.29 211 ARG A CA 1
ATOM 1510 C C . ARG A 1 211 ? -42.274 -33.043 -15.215 1.00 17.07 211 ARG A C 1
ATOM 1511 O O . ARG A 1 211 ? -42.375 -32.104 -16.025 1.00 16.68 211 ARG A O 1
ATOM 1519 N N A MET A 1 212 ? -43.025 -33.131 -14.111 0.50 15.42 212 MET A N 1
ATOM 1520 N N B MET A 1 212 ? -43.026 -33.129 -14.118 0.50 16.43 212 MET A N 1
ATOM 1521 C CA A MET A 1 212 ? -43.914 -32.031 -13.697 0.50 15.13 212 MET A CA 1
ATOM 1522 C CA B MET A 1 212 ? -43.898 -32.019 -13.740 0.50 16.95 212 MET A CA 1
ATOM 1523 C C A MET A 1 212 ? -43.148 -30.709 -13.557 0.50 15.46 212 MET A C 1
ATOM 1524 C C B MET A 1 212 ? -43.119 -30.710 -13.612 0.50 16.49 212 MET A C 1
ATOM 1525 O O A MET A 1 212 ? -43.613 -29.646 -14.013 0.50 15.43 212 MET A O 1
ATOM 1526 O O B MET A 1 212 ? -43.562 -29.652 -14.095 0.50 16.33 212 MET A O 1
ATOM 1535 N N . MET A 1 213 ? -41.964 -30.762 -12.966 1.00 14.96 213 MET A N 1
ATOM 1536 C CA . MET A 1 213 ? -41.201 -29.546 -12.748 1.00 15.56 213 MET A CA 1
ATOM 1537 C C . MET A 1 213 ? -40.705 -28.975 -14.052 1.00 15.83 213 MET A C 1
ATOM 1538 O O . MET A 1 213 ? -40.538 -27.759 -14.166 1.00 17.40 213 MET A O 1
ATOM 1543 N N . GLN A 1 214 ? -40.359 -29.852 -14.999 1.00 15.96 214 GLN A N 1
ATOM 1544 C CA . GLN A 1 214 ? -40.040 -29.366 -16.341 1.00 16.38 214 GLN A CA 1
ATOM 1545 C C . GLN A 1 214 ? -41.227 -28.707 -17.012 1.00 17.32 214 GLN A C 1
ATOM 1546 O O . GLN A 1 214 ? -41.109 -27.629 -17.580 1.00 17.17 214 GLN A O 1
ATOM 1552 N N . ILE A 1 215 ? -42.386 -29.360 -16.932 1.00 16.20 215 ILE A N 1
ATOM 1553 C CA . ILE A 1 215 ? -43.617 -28.813 -17.514 1.00 16.79 215 ILE A CA 1
ATOM 1554 C C . ILE A 1 215 ? -43.960 -27.413 -16.955 1.00 17.48 215 ILE A C 1
ATOM 1555 O O . ILE A 1 215 ? -44.387 -26.533 -17.709 1.00 18.04 215 ILE A O 1
ATOM 1560 N N . ILE A 1 216 ? -43.725 -27.179 -15.672 1.00 16.92 216 ILE A N 1
ATOM 1561 C CA . ILE A 1 216 ? -44.161 -25.900 -15.099 1.00 16.87 216 ILE A CA 1
ATOM 1562 C C . ILE A 1 216 ? -43.084 -24.810 -15.248 1.00 17.76 216 ILE A C 1
ATOM 1563 O O . ILE A 1 216 ? -43.255 -23.716 -14.727 1.00 18.51 216 ILE A O 1
ATOM 1568 N N . GLY A 1 217 ? -41.955 -25.152 -15.860 1.00 17.78 217 GLY A N 1
ATOM 1569 C CA . GLY A 1 217 ? -40.921 -24.163 -16.209 1.00 17.55 217 GLY A CA 1
ATOM 1570 C C . GLY A 1 217 ? -39.670 -24.099 -15.344 1.00 17.63 217 GLY A C 1
ATOM 1571 O O . GLY A 1 217 ? -38.883 -23.125 -15.448 1.00 18.08 217 GLY A O 1
ATOM 1572 N N . GLY A 1 218 ? -39.425 -25.145 -14.559 1.00 16.82 218 GLY A N 1
ATOM 1573 C CA . GLY A 1 218 ? -38.206 -25.189 -13.724 1.00 15.50 218 GLY A CA 1
ATOM 1574 C C . GLY A 1 218 ? -36.937 -25.530 -14.493 1.00 16.02 218 GLY A C 1
ATOM 1575 O O . GLY A 1 218 ? -36.984 -26.250 -15.495 1.00 16.95 218 GLY A O 1
ATOM 1576 N N . ASP A 1 219 ? -35.801 -25.055 -13.987 1.00 15.64 219 ASP A N 1
ATOM 1577 C CA . ASP A 1 219 ? -34.492 -25.440 -14.530 1.00 15.56 219 ASP A CA 1
ATOM 1578 C C . ASP A 1 219 ? -33.617 -26.212 -13.549 1.00 16.03 219 ASP A C 1
ATOM 1579 O O . ASP A 1 219 ? -32.719 -26.912 -13.979 1.00 17.58 219 ASP A O 1
ATOM 1584 N N . VAL A 1 220 ? -33.792 -25.976 -12.259 1.00 15.00 220 VAL A N 1
ATOM 1585 C CA . VAL A 1 220 ? -32.935 -26.577 -11.223 1.00 16.19 220 VAL A CA 1
ATOM 1586 C C . VAL A 1 220 ? -33.900 -26.996 -10.120 1.00 16.67 220 VAL A C 1
ATOM 1587 O O . VAL A 1 220 ? -34.921 -26.316 -9.923 1.00 17.14 220 VAL A O 1
ATOM 1591 N N . VAL A 1 221 ? -33.582 -28.083 -9.397 1.00 15.11 221 VAL A N 1
ATOM 1592 C CA . VAL A 1 221 ? -34.458 -28.510 -8.280 1.00 15.63 221 VAL A CA 1
ATOM 1593 C C . VAL A 1 221 ? -33.651 -28.837 -7.025 1.00 16.15 221 VAL A C 1
ATOM 1594 O O . VAL A 1 221 ? -32.584 -29.446 -7.133 1.00 15.72 221 VAL A O 1
ATOM 1598 N N . GLY A 1 222 ? -34.114 -28.386 -5.854 1.00 16.38 222 GLY A N 1
ATOM 1599 C CA . GLY A 1 222 ? -33.384 -28.669 -4.620 1.00 16.88 222 GLY A CA 1
ATOM 1600 C C . GLY A 1 222 ? -34.232 -28.494 -3.374 1.00 16.61 222 GLY A C 1
ATOM 1601 O O . GLY A 1 222 ? -35.425 -28.146 -3.473 1.00 15.42 222 GLY A O 1
ATOM 1602 N N . MET A 1 223 ? -33.625 -28.743 -2.207 1.00 15.84 223 MET A N 1
ATOM 1603 C CA . MET A 1 223 ? -34.371 -28.779 -0.947 1.00 14.90 223 MET A CA 1
ATOM 1604 C C . MET A 1 223 ? -34.128 -27.563 -0.061 1.00 14.91 223 MET A C 1
ATOM 1605 O O . MET A 1 223 ? -34.586 -27.536 1.076 1.00 16.86 223 MET A O 1
ATOM 1610 N N . SER A 1 224 ? -33.427 -26.549 -0.574 1.00 15.23 224 SER A N 1
ATOM 1611 C CA . SER A 1 224 ? -33.168 -25.337 0.241 1.00 15.25 224 SER A CA 1
ATOM 1612 C C . SER A 1 224 ? -33.429 -24.123 -0.619 1.00 14.34 224 SER A C 1
ATOM 1613 O O . SER A 1 224 ? -34.318 -24.164 -1.476 1.00 14.33 224 SER A O 1
ATOM 1616 N N . VAL A 1 225 ? -32.702 -23.022 -0.347 1.00 14.17 225 VAL A N 1
ATOM 1617 C CA . VAL A 1 225 ? -32.791 -21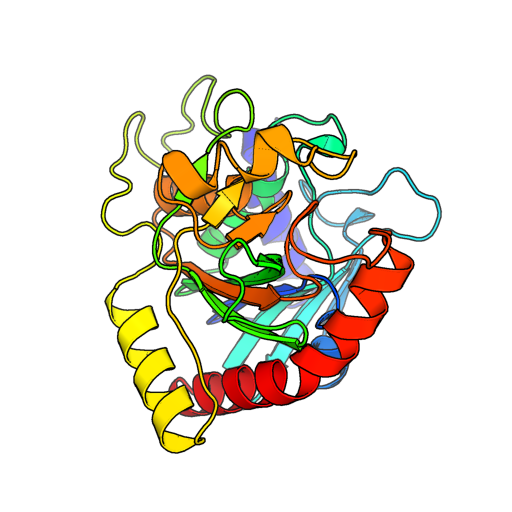.751 -1.109 1.00 15.59 225 VAL A CA 1
ATOM 1618 C C . VAL A 1 225 ? -34.053 -20.942 -0.801 1.00 15.57 225 VAL A C 1
ATOM 1619 O O . VAL A 1 225 ? -33.972 -19.837 -0.287 1.00 16.67 225 VAL A O 1
ATOM 1623 N N . VAL A 1 226 ? -35.218 -21.500 -1.100 1.00 14.51 226 VAL A N 1
ATOM 1624 C CA . VAL A 1 226 ? -36.455 -20.724 -0.991 1.00 14.43 226 VAL A CA 1
ATOM 1625 C C . VAL A 1 226 ? -36.693 -20.141 0.398 1.00 13.47 226 VAL A C 1
ATOM 1626 O O . VAL A 1 226 ? -37.035 -18.969 0.495 1.00 14.78 226 VAL A O 1
ATOM 1630 N N . PRO A 1 227 ? -36.523 -20.921 1.482 1.00 13.74 227 PRO A N 1
ATOM 1631 C CA . PRO A 1 227 ? -36.822 -20.322 2.791 1.00 14.84 227 PRO A CA 1
ATOM 1632 C C . PRO A 1 227 ? -35.975 -19.056 3.078 1.00 15.26 227 PRO A C 1
ATOM 1633 O O . PRO A 1 227 ? -36.519 -17.961 3.416 1.00 14.83 227 PRO A O 1
ATOM 1637 N N . GLU A 1 228 ? -34.672 -19.177 2.916 1.00 14.50 228 GLU A N 1
ATOM 1638 C CA . GLU A 1 228 ? -33.799 -18.029 3.148 1.00 15.11 228 GLU A CA 1
ATOM 1639 C C . GLU A 1 228 ? -34.024 -16.898 2.146 1.00 15.70 228 GLU A C 1
ATOM 1640 O O . GLU A 1 228 ? -33.934 -15.715 2.509 1.00 15.81 228 GLU A O 1
ATOM 1646 N N . VAL A 1 229 ? -34.289 -17.234 0.882 1.00 14.58 229 VAL A N 1
ATOM 1647 C CA . VAL A 1 229 ? -34.550 -16.176 -0.116 1.00 15.12 229 VAL A CA 1
ATOM 1648 C C . VAL A 1 229 ? -35.844 -15.395 0.206 1.00 14.00 229 VAL A C 1
ATOM 1649 O O . VAL A 1 229 ? -35.874 -14.149 0.138 1.00 15.23 229 VAL A O 1
ATOM 1653 N N . LEU A 1 230 ? -36.912 -16.115 0.546 1.00 13.98 230 LEU A N 1
ATOM 1654 C CA . LEU A 1 230 ? -38.153 -15.403 0.952 1.00 13.79 230 LEU A CA 1
ATOM 1655 C C . LEU A 1 230 ? -37.915 -14.571 2.222 1.00 14.13 230 LEU A C 1
ATOM 1656 O O . LEU A 1 230 ? -38.405 -13.434 2.328 1.00 15.60 230 LEU A O 1
ATOM 1661 N N . SER A 1 231 ? -37.168 -15.114 3.199 1.00 13.35 231 SER A N 1
ATOM 1662 C CA . SER A 1 231 ? -36.896 -14.331 4.413 1.00 14.27 231 SER A CA 1
ATOM 1663 C C . SER A 1 231 ? -36.100 -13.057 4.102 1.00 15.37 231 SER A C 1
ATOM 1664 O O . SER A 1 231 ? -36.337 -11.990 4.700 1.00 15.80 231 SER A O 1
ATOM 1667 N N . ALA A 1 232 ? -35.166 -13.179 3.168 1.00 15.90 232 ALA A N 1
ATOM 1668 C CA . ALA A 1 232 ? -34.386 -12.034 2.718 1.00 15.33 232 ALA A CA 1
ATOM 1669 C C . ALA A 1 232 ? -35.231 -10.995 2.002 1.00 16.42 232 ALA A C 1
ATOM 1670 O O . ALA A 1 232 ? -35.104 -9.777 2.260 1.00 16.34 232 ALA A O 1
ATOM 1672 N N . ALA A 1 233 ? -36.088 -11.443 1.086 1.00 14.96 233 ALA A N 1
ATOM 1673 C CA . ALA A 1 233 ? -36.971 -10.479 0.423 1.00 15.60 233 ALA A CA 1
ATOM 1674 C C . ALA A 1 233 ? -37.836 -9.701 1.446 1.00 15.78 233 ALA A C 1
ATOM 1675 O O . ALA A 1 233 ? -38.012 -8.481 1.351 1.00 16.92 233 ALA A O 1
ATOM 1677 N N . HIS A 1 234 ? -38.339 -10.399 2.459 1.00 15.37 234 HIS A N 1
ATOM 1678 C CA . HIS A 1 234 ? -39.166 -9.736 3.466 1.00 15.82 234 HIS A CA 1
ATOM 1679 C C . HIS A 1 234 ? -38.438 -8.612 4.199 1.00 17.06 234 HIS A C 1
ATOM 1680 O O . HIS A 1 234 ? -39.028 -7.555 4.449 1.00 17.00 234 HIS A O 1
ATOM 1687 N N . CYS A 1 235 ? -37.178 -8.844 4.575 1.00 16.87 235 CYS A N 1
ATOM 1688 C CA . CYS A 1 235 ? -36.441 -7.825 5.333 1.00 19.04 235 CYS A CA 1
ATOM 1689 C C . CYS A 1 235 ? -35.552 -6.944 4.440 1.00 19.70 235 CYS A C 1
ATOM 1690 O O . CYS A 1 235 ? -34.781 -6.096 4.928 1.00 21.11 235 CYS A O 1
ATOM 1693 N N . GLY A 1 236 ? -35.739 -7.070 3.131 1.00 18.92 236 GLY A N 1
ATOM 1694 C CA . GLY A 1 236 ? -35.064 -6.214 2.164 1.00 18.74 236 GLY A CA 1
ATOM 1695 C C . GLY A 1 236 ? -33.568 -6.465 1.996 1.00 18.41 236 GLY A C 1
ATOM 1696 O O . GLY A 1 236 ? -32.812 -5.513 1.631 1.00 20.81 236 GLY A O 1
ATOM 1697 N N . LEU A 1 237 ? -33.112 -7.658 2.359 1.00 17.68 237 LEU A N 1
ATOM 1698 C CA . LEU A 1 237 ? -31.722 -8.030 2.096 1.00 17.93 237 LEU A CA 1
ATOM 1699 C C . LEU A 1 237 ? -31.608 -8.544 0.668 1.00 17.72 237 LEU A C 1
ATOM 1700 O O . LEU A 1 237 ? -32.269 -9.532 0.301 1.00 18.64 237 LEU A O 1
ATOM 1705 N N . LYS A 1 238 ? -30.804 -7.878 -0.160 1.00 17.34 238 LYS A N 1
ATOM 1706 C CA . LYS A 1 238 ? -30.589 -8.353 -1.528 1.00 17.92 238 LYS A CA 1
ATOM 1707 C C . LYS A 1 238 ? -29.931 -9.736 -1.573 1.00 17.27 238 LYS A C 1
ATOM 1708 O O . LYS A 1 238 ? -29.168 -10.114 -0.677 1.00 16.34 238 LYS A O 1
ATOM 1714 N N . VAL A 1 239 ? -30.248 -10.498 -2.621 1.00 16.34 239 VAL A N 1
ATOM 1715 C CA . VAL A 1 239 ? -29.733 -11.861 -2.748 1.00 16.72 239 VAL A CA 1
ATOM 1716 C C . VAL A 1 239 ? -29.098 -12.107 -4.100 1.00 17.25 239 VAL A C 1
ATOM 1717 O O . VAL A 1 239 ? -29.619 -11.668 -5.117 1.00 19.17 239 VAL A O 1
ATOM 1721 N N . ILE A 1 240 ? -27.956 -12.777 -4.099 1.00 17.01 240 ILE A N 1
ATOM 1722 C CA . ILE A 1 240 ? -27.477 -13.471 -5.286 1.00 17.03 240 ILE A CA 1
ATOM 1723 C C . ILE A 1 240 ? -27.360 -14.935 -4.860 1.00 16.97 240 ILE A C 1
ATOM 1724 O O . ILE A 1 240 ? -26.850 -15.233 -3.772 1.00 17.12 240 ILE A O 1
ATOM 1729 N N . ALA A 1 241 ? -27.784 -15.850 -5.731 1.00 15.76 241 ALA A N 1
ATOM 1730 C CA . ALA A 1 241 ? -27.758 -17.277 -5.399 1.00 15.58 241 ALA A CA 1
ATOM 1731 C C . ALA A 1 241 ? -27.232 -18.089 -6.569 1.00 16.19 241 ALA A C 1
ATOM 1732 O O . ALA A 1 241 ? -27.730 -17.969 -7.675 1.00 17.27 241 ALA A O 1
ATOM 1734 N N . LEU A 1 242 ? -26.240 -18.919 -6.306 1.00 16.29 242 LEU A N 1
ATOM 1735 C CA . LEU A 1 242 ? -25.633 -19.814 -7.319 1.00 16.22 242 LEU A CA 1
ATOM 1736 C C . LEU A 1 242 ? -25.691 -21.237 -6.786 1.00 17.54 242 LEU A C 1
ATOM 1737 O O . LEU A 1 242 ? -25.630 -21.457 -5.582 1.00 15.97 242 LEU A O 1
ATOM 1742 N N . THR A 1 243 ? -25.797 -22.201 -7.709 1.00 17.14 243 THR A N 1
ATOM 1743 C CA . THR A 1 243 ? -26.052 -23.582 -7.363 1.00 15.61 243 THR A CA 1
ATOM 1744 C C . THR A 1 243 ? -24.997 -24.430 -8.026 1.00 17.09 243 THR A C 1
ATOM 1745 O O . THR A 1 243 ? -24.700 -24.217 -9.190 1.00 18.70 243 THR A O 1
ATOM 1749 N N . ALA A 1 244 ? -24.490 -25.418 -7.288 1.00 15.88 244 ALA A N 1
ATOM 1750 C CA . ALA A 1 244 ? -23.612 -26.426 -7.873 1.00 16.77 244 ALA A CA 1
ATOM 1751 C C . ALA A 1 244 ? -24.519 -27.558 -8.378 1.00 17.12 244 ALA A C 1
ATOM 1752 O O . ALA A 1 244 ? -25.250 -28.150 -7.599 1.00 17.77 244 ALA A O 1
ATOM 1754 N N . ILE A 1 245 ? -24.482 -27.870 -9.668 1.00 16.43 245 ILE A N 1
ATOM 1755 C CA . ILE A 1 245 ? -25.304 -28.992 -10.171 1.00 17.02 245 ILE A CA 1
ATOM 1756 C C . ILE A 1 245 ? -24.585 -30.289 -9.858 1.00 17.12 245 ILE A C 1
ATOM 1757 O O . ILE A 1 245 ? -23.461 -30.497 -10.313 1.00 19.41 245 ILE A O 1
ATOM 1762 N N . THR A 1 246 ? -25.217 -31.170 -9.089 1.00 17.71 246 THR A N 1
ATOM 1763 C CA . THR A 1 246 ? -24.528 -32.429 -8.706 1.00 18.89 246 THR A CA 1
ATOM 1764 C C . THR A 1 246 ? -25.011 -33.674 -9.438 1.00 17.85 246 THR A C 1
ATOM 1765 O O . THR A 1 246 ? -24.477 -34.781 -9.244 1.00 18.59 246 THR A O 1
ATOM 1769 N N . ASN A 1 247 ? -26.035 -33.515 -10.263 1.00 18.70 247 ASN A N 1
ATOM 1770 C CA . ASN A 1 247 ? -26.649 -34.616 -10.991 1.00 18.54 247 ASN A CA 1
ATOM 1771 C C . ASN A 1 247 ? -27.671 -34.043 -11.924 1.00 17.99 247 ASN A C 1
ATOM 1772 O O . ASN A 1 247 ? -28.218 -32.947 -11.671 1.00 18.30 247 ASN A O 1
ATOM 1777 N N . LEU A 1 248 ? -27.985 -34.772 -12.985 1.00 17.42 248 LEU A N 1
ATOM 1778 C CA . LEU A 1 248 ? -29.259 -34.475 -13.657 1.00 17.70 248 LEU A CA 1
ATOM 1779 C C . LEU A 1 248 ? -30.371 -35.001 -12.740 1.00 16.20 248 LEU A C 1
ATOM 1780 O O . LEU A 1 248 ? -30.207 -36.019 -12.039 1.00 18.28 248 LEU A O 1
ATOM 1785 N N . ALA A 1 249 ? -31.509 -34.323 -12.758 1.00 17.30 249 ALA A N 1
ATOM 1786 C CA . ALA A 1 249 ? -32.620 -34.677 -11.853 1.00 16.24 249 ALA A CA 1
ATOM 1787 C C . ALA A 1 249 ? -33.125 -36.089 -12.120 1.00 17.35 249 ALA A C 1
ATOM 1788 O O . ALA A 1 249 ? -32.881 -36.691 -13.184 1.00 18.45 249 ALA A O 1
ATOM 1790 N N . GLU A 1 250 ? -33.836 -36.642 -11.141 1.00 17.33 250 GLU A N 1
ATOM 1791 C CA . GLU A 1 250 ? -34.263 -38.037 -11.205 1.00 18.89 250 GLU A CA 1
ATOM 1792 C C . GLU A 1 250 ? -34.949 -38.351 -12.524 1.00 20.10 250 GLU A C 1
ATOM 1793 O O . GLU A 1 250 ? -35.826 -37.584 -12.981 1.00 18.95 250 GLU A O 1
ATOM 1799 N N . GLY A 1 251 ? -34.557 -39.478 -13.128 1.00 20.86 251 GLY A N 1
ATOM 1800 C CA . GLY A 1 251 ? -35.190 -39.938 -14.354 1.00 21.94 251 GLY A CA 1
ATOM 1801 C C . GLY A 1 251 ? -34.483 -39.453 -15.611 1.00 23.54 251 GLY A C 1
ATOM 1802 O O . GLY A 1 251 ? -34.731 -39.992 -16.694 1.00 25.35 251 GLY A O 1
ATOM 1803 N N . LEU A 1 252 ? -33.604 -38.458 -15.476 1.00 21.69 252 LEU A N 1
ATOM 1804 C CA . LEU A 1 252 ? -32.939 -37.896 -16.644 1.00 22.88 252 LEU A CA 1
ATOM 1805 C C . LEU A 1 252 ? -31.613 -38.578 -16.940 1.00 24.02 252 LEU A C 1
ATOM 1806 O O . LEU A 1 252 ? -30.993 -38.319 -17.983 1.00 24.97 252 LEU A O 1
ATOM 1811 N N . SER A 1 253 ? -31.172 -39.437 -16.021 1.00 24.86 253 SER A N 1
ATOM 1812 C CA . SER A 1 253 ? -29.966 -40.255 -16.257 1.00 27.21 253 SER A CA 1
ATOM 1813 C C . SER A 1 253 ? -30.068 -41.563 -15.484 1.00 29.33 253 SER A C 1
ATOM 1814 O O . SER A 1 253 ? -31.025 -41.778 -14.757 1.00 29.60 253 SER A O 1
ATOM 1817 N N . ASP A 1 254 ? -29.075 -42.438 -15.618 1.00 31.91 254 ASP A N 1
ATOM 1818 C CA . ASP A 1 254 ? -29.138 -43.669 -14.820 1.00 34.35 254 ASP A CA 1
ATOM 1819 C C . ASP A 1 254 ? -28.282 -43.654 -13.552 1.00 33.46 254 ASP A C 1
ATOM 1820 O O . ASP A 1 254 ? -28.017 -44.703 -12.957 1.00 33.56 254 ASP A O 1
ATOM 1825 N N . VAL A 1 255 ? -27.896 -42.461 -13.104 1.00 31.40 255 VAL A N 1
ATOM 1826 C CA . VAL A 1 255 ? -27.164 -42.341 -11.854 1.00 31.31 255 VAL A CA 1
ATOM 1827 C C . VAL A 1 255 ? -28.103 -42.555 -10.657 1.00 31.15 255 VAL A C 1
ATOM 1828 O O . VAL A 1 255 ? -29.256 -42.140 -10.715 1.00 32.18 255 VAL A O 1
ATOM 1832 N N . VAL A 1 256 ? -27.642 -43.239 -9.602 1.00 30.37 256 VAL A N 1
ATOM 1833 C CA . VAL A 1 256 ? -28.435 -43.359 -8.371 1.00 29.72 256 VAL A CA 1
ATOM 1834 C C . VAL A 1 256 ? -28.187 -42.147 -7.485 1.00 28.83 256 VAL A C 1
ATOM 1835 O O . VAL A 1 256 ? -27.045 -41.875 -7.089 1.00 28.47 256 VAL A O 1
ATOM 1839 N N . LEU A 1 257 ? -29.242 -41.389 -7.204 1.00 25.43 257 LEU A N 1
ATOM 1840 C CA . LEU A 1 257 ? -29.143 -40.245 -6.325 1.00 25.02 257 LEU A CA 1
ATOM 1841 C C . LEU A 1 257 ? -28.954 -40.646 -4.872 1.00 25.54 257 LEU A C 1
ATOM 1842 O O . LEU A 1 257 ? -29.658 -41.523 -4.366 1.00 25.85 257 LEU A O 1
ATOM 1847 N N . SER A 1 258 ? -28.007 -39.984 -4.206 1.00 24.94 258 SER A N 1
ATOM 1848 C CA . SER A 1 258 ? -27.692 -40.223 -2.805 1.00 24.07 258 SER A CA 1
ATOM 1849 C C . SER A 1 258 ? -26.864 -39.057 -2.331 1.00 23.94 258 SER A C 1
ATOM 1850 O O . SER A 1 258 ? -26.344 -38.313 -3.155 1.00 24.69 258 SER A O 1
ATOM 1853 N N . HIS A 1 259 ? -26.741 -38.869 -1.023 1.00 23.53 259 HIS A N 1
ATOM 1854 C CA . HIS A 1 259 ? -25.946 -37.739 -0.561 1.00 25.48 259 HIS A CA 1
ATOM 1855 C C . HIS A 1 259 ? -24.482 -37.961 -0.993 1.00 26.06 259 HIS A C 1
ATOM 1856 O O . HIS A 1 259 ? -23.771 -36.989 -1.282 1.00 26.18 259 HIS A O 1
ATOM 1863 N N . GLU A 1 260 ? -24.050 -39.222 -1.035 1.00 27.30 260 GLU A N 1
ATOM 1864 C CA . GLU A 1 260 ? -22.654 -39.515 -1.462 1.00 28.25 260 GLU A CA 1
ATOM 1865 C C . GLU A 1 260 ? -22.421 -39.039 -2.899 1.00 28.36 260 GLU A C 1
ATOM 1866 O O . GLU A 1 260 ? -21.368 -38.474 -3.230 1.00 26.46 260 GLU A O 1
ATOM 1872 N N . GLN A 1 261 ? -23.406 -39.293 -3.751 1.00 28.52 261 GLN A N 1
ATOM 1873 C CA . GLN A 1 261 ? -23.347 -38.892 -5.147 1.00 29.52 261 GLN A CA 1
ATOM 1874 C C . GLN A 1 261 ? -23.313 -37.377 -5.264 1.00 29.27 261 GLN A C 1
ATOM 1875 O O . GLN A 1 261 ? -22.503 -36.827 -6.036 1.00 30.14 261 GLN A O 1
ATOM 1881 N N . THR A 1 262 ? -24.160 -36.701 -4.475 1.00 26.49 262 THR A N 1
ATOM 1882 C CA . THR A 1 262 ? -24.221 -35.239 -4.409 1.00 27.06 262 THR A CA 1
ATOM 1883 C C . THR A 1 262 ? -22.827 -34.724 -4.116 1.00 26.41 262 THR A C 1
ATOM 1884 O O . THR A 1 262 ? -22.317 -33.836 -4.812 1.00 25.32 262 THR A O 1
ATOM 1888 N N . LEU A 1 263 ? -22.197 -35.304 -3.094 1.00 25.40 263 LEU A N 1
ATOM 1889 C CA . LEU A 1 263 ? -20.961 -34.714 -2.572 1.00 26.33 263 LEU A CA 1
ATOM 1890 C C . LEU A 1 263 ? -19.833 -34.886 -3.586 1.00 26.40 263 LEU A C 1
ATOM 1891 O O . LEU A 1 263 ? -18.940 -34.048 -3.669 1.00 24.84 263 LEU A O 1
ATOM 1896 N N . LYS A 1 264 ? -19.938 -35.931 -4.400 1.00 25.46 264 LYS A N 1
ATOM 1897 C CA . LYS A 1 264 ? -18.961 -36.235 -5.425 1.00 26.15 264 LYS A CA 1
ATOM 1898 C C . LYS A 1 264 ? -18.864 -35.065 -6.439 1.00 25.70 264 LYS A C 1
ATOM 1899 O O . LYS A 1 264 ? -17.758 -34.520 -6.728 1.00 23.94 264 LYS A O 1
ATOM 1905 N N . PHE A 1 265 ? -20.011 -34.649 -6.960 1.00 22.91 265 PHE A N 1
ATOM 1906 C CA . PHE A 1 265 ? -20.026 -33.597 -7.946 1.00 21.51 265 PHE A CA 1
ATOM 1907 C C . PHE A 1 265 ? -19.979 -32.218 -7.350 1.00 23.22 265 PHE A C 1
ATOM 1908 O O . PHE A 1 265 ? -19.557 -31.280 -8.032 1.00 22.13 265 PHE A O 1
ATOM 1916 N N . ALA A 1 266 ? -20.440 -32.074 -6.107 1.00 22.88 266 ALA A N 1
ATOM 1917 C CA . ALA A 1 266 ? -20.214 -30.805 -5.391 1.00 23.27 266 ALA A CA 1
ATOM 1918 C C . ALA A 1 266 ? -18.728 -30.461 -5.305 1.00 23.96 266 ALA A C 1
ATOM 1919 O O . ALA A 1 266 ? -18.350 -29.280 -5.434 1.00 23.47 266 ALA A O 1
ATOM 1921 N N . LYS A 1 267 ? -17.872 -31.474 -5.109 1.00 23.33 267 LYS A N 1
ATOM 1922 C CA . LYS A 1 267 ? -16.430 -31.219 -5.036 1.00 23.65 267 LYS A CA 1
ATOM 1923 C C . LYS A 1 267 ? -15.934 -30.695 -6.379 1.00 23.92 267 LYS A C 1
ATOM 1924 O O . LYS A 1 267 ? -15.089 -29.812 -6.438 1.00 23.56 267 LYS A O 1
ATOM 1930 N N . VAL A 1 268 ? -16.360 -31.343 -7.457 1.00 24.00 268 VAL A N 1
ATOM 1931 C CA . VAL A 1 268 ? -16.018 -30.928 -8.832 1.00 24.64 268 VAL A CA 1
ATOM 1932 C C . VAL A 1 268 ? -16.445 -29.463 -9.105 1.00 22.87 268 VAL A C 1
ATOM 1933 O O . VAL A 1 268 ? -15.637 -28.596 -9.528 1.00 21.03 268 VAL A O 1
ATOM 1937 N N . ALA A 1 269 ? -17.737 -29.206 -8.895 1.00 21.25 269 ALA A N 1
ATOM 1938 C CA . ALA A 1 269 ? -18.325 -27.909 -9.161 1.00 19.84 269 ALA A CA 1
ATOM 1939 C C . ALA A 1 269 ? -17.630 -26.859 -8.344 1.00 20.05 269 ALA A C 1
ATOM 1940 O O . ALA A 1 269 ? -17.535 -25.715 -8.770 1.00 20.51 269 ALA A O 1
ATOM 1942 N N . SER A 1 270 ? -17.123 -27.252 -7.175 1.00 19.60 270 SER A N 1
ATOM 1943 C CA . SER A 1 270 ? -16.514 -26.249 -6.273 1.00 20.42 270 SER A CA 1
ATOM 1944 C C . SER A 1 270 ? -15.285 -25.527 -6.816 1.00 19.89 270 SER A C 1
ATOM 1945 O O . SER A 1 270 ? -14.954 -24.410 -6.369 1.00 19.95 270 SER A O 1
ATOM 1948 N N . VAL A 1 271 ? -14.562 -26.170 -7.736 1.00 20.07 271 VAL A N 1
ATOM 1949 C CA . VAL A 1 271 ? -13.397 -25.561 -8.345 1.00 21.13 271 VAL A CA 1
ATOM 1950 C C . VAL A 1 271 ? -13.736 -24.280 -9.115 1.00 21.51 271 VAL A C 1
ATOM 1951 O O . VAL A 1 271 ? -13.243 -23.195 -8.782 1.00 21.93 271 VAL A O 1
ATOM 1955 N N . ASN A 1 272 ? -14.612 -24.375 -10.108 1.00 21.32 272 ASN A N 1
ATOM 1956 C CA . ASN A 1 272 ? -15.071 -23.134 -10.762 1.00 20.97 272 ASN A CA 1
ATOM 1957 C C . AS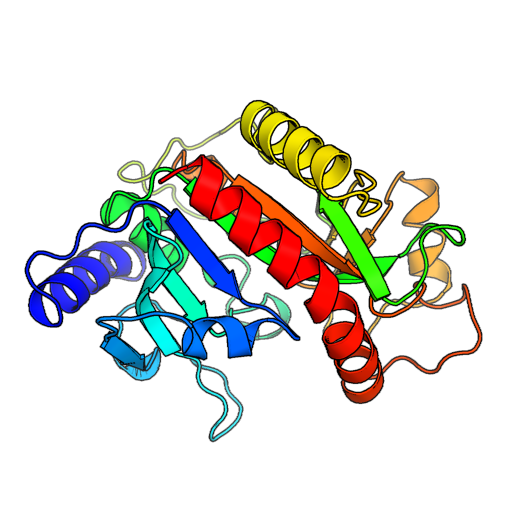N A 1 272 ? -15.952 -22.227 -9.883 1.00 20.05 272 ASN A C 1
ATOM 1958 O O . ASN A 1 272 ? -15.903 -21.001 -9.998 1.00 20.54 272 ASN A O 1
ATOM 1963 N N . PHE A 1 273 ? -16.743 -22.830 -9.010 1.00 19.67 273 PHE A N 1
ATOM 1964 C CA . PHE A 1 273 ? -17.580 -22.055 -8.090 1.00 18.27 273 PHE A CA 1
ATOM 1965 C C . PHE A 1 273 ? -16.684 -21.134 -7.255 1.00 19.50 273 PHE A C 1
ATOM 1966 O O . PHE A 1 273 ? -16.963 -19.938 -7.110 1.00 20.20 273 PHE A O 1
ATOM 1974 N N . THR A 1 274 ? -15.564 -21.660 -6.768 1.00 20.43 274 THR A N 1
ATOM 1975 C CA . THR A 1 274 ? -14.673 -20.856 -5.940 1.00 20.44 274 THR A CA 1
ATOM 1976 C C . THR A 1 274 ? -14.005 -19.753 -6.760 1.00 20.94 274 THR A C 1
ATOM 1977 O O . THR A 1 274 ? -13.828 -18.645 -6.267 1.00 21.74 274 THR A O 1
ATOM 1981 N N . LYS A 1 275 ? -13.592 -20.058 -7.991 1.00 20.97 275 LYS A N 1
ATOM 1982 C CA . LYS A 1 275 ? -13.015 -19.021 -8.866 1.00 21.57 275 LYS A CA 1
ATOM 1983 C C . LYS A 1 275 ? -14.001 -17.869 -9.091 1.00 21.80 275 LYS A C 1
ATOM 1984 O O . LYS A 1 275 ? -13.607 -16.706 -9.089 1.00 22.37 275 LYS A O 1
ATOM 1990 N N . LEU A 1 276 ? -15.274 -18.211 -9.338 1.00 20.42 276 LEU A N 1
ATOM 1991 C CA . LEU A 1 276 ? -16.300 -17.183 -9.514 1.00 21.10 276 LEU A CA 1
ATOM 1992 C C . LEU A 1 276 ? -16.458 -16.360 -8.243 1.00 21.66 276 LEU A C 1
ATOM 1993 O O . LEU A 1 276 ? -16.521 -15.134 -8.292 1.00 20.99 276 LEU A O 1
ATOM 1998 N N . ILE A 1 277 ? -16.555 -17.026 -7.099 1.00 20.12 277 ILE A N 1
ATOM 1999 C CA . ILE A 1 277 ? -16.727 -16.268 -5.854 1.00 21.05 277 ILE A CA 1
ATOM 2000 C C . ILE A 1 277 ? -15.529 -15.333 -5.587 1.00 21.78 277 ILE A C 1
ATOM 2001 O O . ILE A 1 277 ? -15.728 -14.140 -5.203 1.00 20.62 277 ILE A O 1
ATOM 2006 N N . GLU A 1 278 ? -14.302 -15.845 -5.785 1.00 22.22 278 GLU A N 1
ATOM 2007 C CA . GLU A 1 278 ? -13.125 -15.043 -5.483 1.00 23.73 278 GLU A CA 1
ATOM 2008 C C . GLU A 1 278 ? -13.068 -13.806 -6.392 1.00 23.61 278 GLU A C 1
ATOM 2009 O O . GLU A 1 278 ? -12.808 -12.699 -5.919 1.00 24.38 278 GLU A O 1
ATOM 2015 N N . ALA A 1 279 ? -13.315 -13.988 -7.689 1.00 23.13 279 ALA A N 1
ATOM 2016 C CA . ALA A 1 279 ? -13.225 -12.855 -8.622 1.00 23.48 279 ALA A CA 1
ATOM 2017 C C . ALA A 1 279 ? -14.328 -11.835 -8.339 1.00 23.60 279 ALA A C 1
ATOM 2018 O O . ALA A 1 279 ? -14.126 -10.620 -8.424 1.00 24.99 279 ALA A O 1
ATOM 2020 N N . PHE A 1 280 ? -15.488 -12.361 -7.965 1.00 21.66 280 PHE A N 1
ATOM 2021 C CA . PHE A 1 280 ? -16.648 -11.513 -7.650 1.00 21.50 280 PHE A CA 1
ATOM 2022 C C . PHE A 1 280 ? -16.299 -10.688 -6.410 1.00 22.20 280 PHE A C 1
ATOM 2023 O O . PHE A 1 280 ? -16.517 -9.477 -6.381 1.00 22.14 280 PHE A O 1
ATOM 2031 N N . LEU A 1 281 ? -15.709 -11.332 -5.402 1.00 22.65 281 LEU A N 1
ATOM 2032 C CA . LEU A 1 281 ? -15.366 -10.606 -4.180 1.00 23.24 281 LEU A CA 1
ATOM 2033 C C . LEU A 1 281 ? -14.306 -9.537 -4.460 1.00 25.40 281 LEU A C 1
ATOM 2034 O O . LEU A 1 281 ? -14.421 -8.410 -3.992 1.00 25.72 281 LEU A O 1
ATOM 2039 N N . LYS A 1 282 ? -13.307 -9.880 -5.273 1.00 24.23 282 LYS A N 1
ATOM 2040 C CA . LYS A 1 282 ? -12.231 -8.919 -5.562 1.00 25.72 282 LYS A CA 1
ATOM 2041 C C . LYS A 1 282 ? -12.853 -7.718 -6.264 1.00 26.37 282 LYS A C 1
ATOM 2042 O O . LYS A 1 282 ? -12.453 -6.574 -6.038 1.00 26.53 282 LYS A O 1
ATOM 2048 N N . SER A 1 283 ? -13.885 -7.960 -7.059 1.00 27.07 283 SER A N 1
ATOM 2049 C CA . SER A 1 283 ? -14.509 -6.878 -7.798 1.00 28.92 283 SER A CA 1
ATOM 2050 C C . SER A 1 283 ? -15.335 -5.975 -6.877 1.00 30.00 283 SER A C 1
ATOM 2051 O O . SER A 1 283 ? -15.586 -4.808 -7.212 1.00 32.73 283 SER A O 1
ATOM 2054 N N . LYS A 1 284 ? -15.716 -6.480 -5.708 1.00 28.24 284 LYS A N 1
ATOM 2055 C CA . LYS A 1 284 ? -16.507 -5.700 -4.742 1.00 29.47 284 LYS A CA 1
ATOM 2056 C C . LYS A 1 284 ? -15.673 -5.062 -3.639 1.00 30.80 284 LYS A C 1
ATOM 2057 O O . LYS A 1 284 ? -16.211 -4.296 -2.837 1.00 31.75 284 LYS A O 1
ATOM 2063 N N . ALA A 1 285 ? -14.392 -5.422 -3.554 1.00 31.05 285 ALA A N 1
ATOM 2064 C CA . ALA A 1 285 ? -13.560 -4.977 -2.444 1.00 32.22 285 ALA A CA 1
ATOM 2065 C C . ALA A 1 285 ? -13.365 -3.456 -2.557 1.00 34.78 285 ALA A C 1
ATOM 2066 O O . ALA A 1 285 ? -13.100 -2.972 -3.661 1.00 37.28 285 ALA A O 1
#

Organism: Yersinia pseudotuberculosis serotype I (strain IP32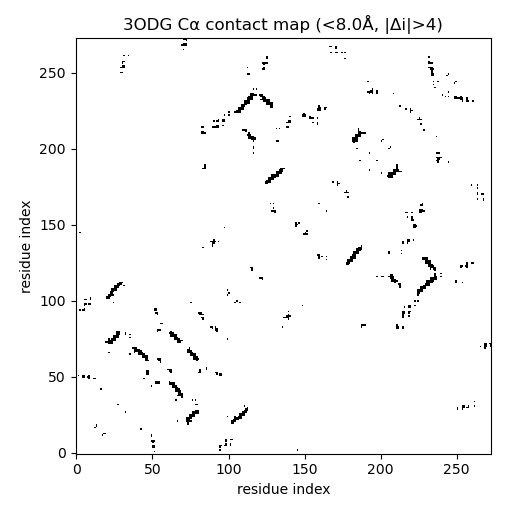953) (NCBI:txid273123)

Sequence (273 aa):
DFNELPFQAVKYIQKIKPGFKPQIAFILGSGLGDLVDQITNDTTISYADIPGFPVSSVHGHAGELVLGDLCGVPVMCMKGRGHFYEGKGMSIMTNPVRTFKLMGCEFLFCTNAAGSLRPEVLPGSVVMLKDHINTMPGTPLVGPNDDRFGPRFFSLANAYDKDLRADMAKIAQQLDIPLTEGVFVSYPGPCFETPAEIRMMMQIIGGDVVGMSVVPEVLSAAHCGLKVIALTAITNLAEGLSDVVLSHEQTLKFAKVASVNFTKLIEAFLKSKA

B-factor: mean 24.43, std 8.45, range [12.16, 56.1]